Protein AF-A0A2G9S768-F1 (afdb_monomer_lite)

Structure (mmCIF, N/CA/C/O backbone):
data_AF-A0A2G9S768-F1
#
_entry.id   AF-A0A2G9S768-F1
#
loop_
_atom_site.group_PDB
_atom_site.id
_atom_site.type_symbol
_atom_site.label_atom_id
_atom_site.label_alt_id
_atom_site.label_comp_id
_atom_site.label_asym_id
_atom_site.label_entity_id
_atom_site.label_seq_id
_atom_site.pdbx_PDB_ins_code
_atom_site.Cartn_x
_atom_site.Cartn_y
_atom_site.Cartn_z
_atom_site.occupancy
_atom_site.B_iso_or_equiv
_atom_site.auth_seq_id
_atom_site.auth_comp_id
_atom_site.auth_asym_id
_atom_site.auth_atom_id
_atom_site.pdbx_PDB_model_num
ATOM 1 N N . MET A 1 1 ? 2.425 -22.178 -24.530 1.00 36.56 1 MET A N 1
ATOM 2 C CA . MET A 1 1 ? 3.143 -20.965 -24.085 1.00 36.56 1 MET A CA 1
ATOM 3 C C . MET A 1 1 ? 2.609 -19.803 -24.895 1.00 36.56 1 MET A C 1
ATOM 5 O O . MET A 1 1 ? 2.822 -19.789 -26.099 1.00 36.56 1 MET A O 1
ATOM 9 N N . ALA A 1 2 ? 1.846 -18.905 -24.274 1.00 30.28 2 ALA A N 1
ATOM 10 C CA . ALA A 1 2 ? 1.431 -17.668 -24.926 1.00 30.28 2 ALA A CA 1
ATOM 11 C C . ALA A 1 2 ? 2.594 -16.669 -24.840 1.00 30.28 2 ALA A C 1
ATOM 13 O O . ALA A 1 2 ? 3.162 -16.478 -23.763 1.00 30.28 2 ALA A O 1
ATOM 14 N N . ALA A 1 3 ? 2.984 -16.096 -25.978 1.00 30.73 3 ALA A N 1
ATOM 15 C CA . ALA A 1 3 ? 3.862 -14.933 -26.012 1.00 30.73 3 ALA A CA 1
ATOM 16 C C . ALA A 1 3 ? 3.184 -13.769 -25.273 1.00 30.73 3 ALA A C 1
ATOM 18 O O . ALA A 1 3 ? 1.958 -13.735 -25.173 1.00 30.73 3 ALA A O 1
ATOM 19 N N . ILE A 1 4 ? 3.974 -12.836 -24.738 1.00 43.12 4 ILE A N 1
ATOM 20 C CA . ILE A 1 4 ? 3.465 -11.607 -24.121 1.00 43.12 4 ILE A CA 1
ATOM 21 C C . ILE A 1 4 ? 2.675 -10.819 -25.165 1.00 43.12 4 ILE A C 1
ATOM 23 O O . ILE A 1 4 ? 3.231 -10.046 -25.935 1.00 43.12 4 ILE A O 1
ATOM 27 N N . SER A 1 5 ? 1.371 -11.014 -25.180 1.00 31.17 5 SER A N 1
ATOM 28 C CA . SER A 1 5 ? 0.405 -10.029 -25.628 1.00 31.17 5 SER A CA 1
ATOM 29 C C . SER A 1 5 ? -0.903 -10.410 -24.958 1.00 31.17 5 SER A C 1
ATOM 31 O O . SER A 1 5 ? -1.520 -11.419 -25.292 1.00 31.17 5 SER A O 1
ATOM 33 N N . ASP A 1 6 ? -1.247 -9.609 -23.961 1.00 36.84 6 ASP A N 1
ATOM 34 C CA . ASP A 1 6 ? -2.570 -9.534 -23.365 1.00 36.84 6 ASP A CA 1
ATOM 35 C C . ASP A 1 6 ? -2.950 -10.649 -22.387 1.00 36.84 6 ASP A C 1
ATOM 37 O O . ASP A 1 6 ? -3.870 -11.439 -22.590 1.00 36.84 6 ASP A O 1
ATOM 41 N N . PHE A 1 7 ? -2.312 -10.627 -21.214 1.00 40.75 7 PHE A N 1
ATOM 42 C CA . PHE A 1 7 ? -3.039 -11.051 -20.022 1.00 40.75 7 PHE A CA 1
ATOM 43 C C . PHE A 1 7 ? -4.064 -9.959 -19.684 1.00 40.75 7 PHE A C 1
ATOM 45 O O . PHE A 1 7 ? -3.788 -9.062 -18.887 1.00 40.75 7 PHE A O 1
ATOM 52 N N . TYR A 1 8 ? -5.224 -10.010 -20.345 1.00 40.41 8 TYR A N 1
ATOM 53 C CA . TYR A 1 8 ? -6.417 -9.294 -19.910 1.00 40.41 8 TYR A CA 1
ATOM 54 C C . TYR A 1 8 ? -6.855 -9.921 -18.593 1.00 40.41 8 TYR A C 1
ATOM 56 O O . TYR A 1 8 ? -7.405 -11.022 -18.556 1.00 40.41 8 TYR A O 1
ATOM 64 N N . GLN A 1 9 ? -6.575 -9.240 -17.488 1.00 43.81 9 GLN A N 1
ATOM 65 C CA . GLN A 1 9 ? -7.255 -9.544 -16.244 1.00 43.81 9 GLN A CA 1
ATOM 66 C C . GLN A 1 9 ? -8.655 -8.934 -16.354 1.00 43.81 9 GLN A C 1
ATOM 68 O O . GLN A 1 9 ? -8.904 -7.822 -15.893 1.00 43.81 9 GLN A O 1
ATOM 73 N N . ASP A 1 10 ? -9.552 -9.644 -17.043 1.00 32.50 10 ASP A N 1
ATOM 74 C CA . ASP A 1 10 ? -10.978 -9.335 -17.039 1.00 32.50 10 ASP A CA 1
ATOM 75 C C . ASP A 1 10 ? -11.514 -9.721 -15.663 1.00 32.50 10 ASP A C 1
ATOM 77 O O . ASP A 1 10 ? -11.916 -10.853 -15.394 1.00 32.50 10 ASP A O 1
ATOM 81 N N . PHE A 1 11 ? -11.432 -8.776 -14.734 1.00 40.12 11 PHE A N 1
ATOM 82 C CA . PHE A 1 11 ? -12.107 -8.913 -13.463 1.00 40.12 11 PHE A CA 1
ATOM 83 C C . PHE A 1 11 ? -13.557 -8.475 -13.645 1.00 40.12 11 PHE A C 1
ATOM 85 O O . PHE A 1 11 ? -13.846 -7.283 -13.784 1.00 40.12 11 PHE A O 1
ATOM 92 N N . ASP A 1 12 ? -14.477 -9.434 -13.600 1.00 32.06 12 ASP A N 1
ATOM 93 C CA . ASP A 1 12 ? -15.885 -9.139 -13.361 1.00 32.06 12 ASP A CA 1
ATOM 94 C C . ASP A 1 12 ? -16.046 -8.742 -11.894 1.00 32.06 12 ASP A C 1
ATOM 96 O O . ASP A 1 12 ? -16.163 -9.580 -10.998 1.00 32.06 12 ASP A O 1
ATOM 100 N N . ILE A 1 13 ? -16.001 -7.436 -11.627 1.00 41.84 13 ILE A N 1
ATOM 101 C CA . ILE A 1 13 ? -16.203 -6.907 -10.280 1.00 41.84 13 ILE A CA 1
ATOM 102 C C . ILE A 1 13 ? -17.596 -6.298 -10.211 1.00 41.84 13 ILE A C 1
ATOM 104 O O . ILE A 1 13 ? -17.895 -5.216 -10.723 1.00 41.84 13 ILE A O 1
ATOM 108 N N . VAL A 1 14 ? -18.468 -7.043 -9.541 1.00 38.03 14 VAL A N 1
ATOM 109 C CA . VAL A 1 14 ? -19.847 -6.669 -9.249 1.00 38.03 14 VAL A CA 1
ATOM 110 C C . VAL A 1 14 ? -19.845 -5.413 -8.382 1.00 38.03 14 VAL A C 1
ATOM 112 O O . VAL A 1 14 ? -19.440 -5.473 -7.222 1.00 38.03 14 VAL A O 1
ATOM 115 N N . THR A 1 15 ? -20.296 -4.263 -8.888 1.00 37.66 15 THR A N 1
ATOM 116 C CA . THR A 1 15 ? -20.299 -2.998 -8.129 1.00 37.66 15 THR A CA 1
ATOM 117 C C . THR A 1 15 ? -21.639 -2.270 -8.224 1.00 37.66 15 THR A C 1
ATOM 119 O O . THR A 1 15 ? -21.849 -1.442 -9.100 1.00 37.66 15 THR A O 1
ATOM 122 N N . SER A 1 16 ? -22.531 -2.508 -7.257 1.00 35.22 16 SER A N 1
ATOM 123 C CA . SER A 1 16 ? -23.126 -1.447 -6.416 1.00 35.22 16 SER A CA 1
ATOM 124 C C . SER A 1 16 ? -24.190 -1.999 -5.459 1.00 35.22 16 SER A C 1
ATOM 126 O O . SER A 1 16 ? -24.853 -2.995 -5.735 1.00 35.22 16 SER A O 1
ATOM 128 N N . LYS A 1 17 ? -24.388 -1.288 -4.341 1.00 34.56 17 LYS A N 1
ATOM 129 C CA . LYS A 1 17 ? -25.653 -1.252 -3.599 1.00 34.56 17 LYS A CA 1
ATOM 130 C C . LYS A 1 17 ? -26.230 0.155 -3.752 1.00 34.56 17 LYS A C 1
ATOM 132 O O . LYS A 1 17 ? -26.115 0.985 -2.860 1.00 34.56 17 LYS A O 1
ATOM 137 N N . SER A 1 18 ? -26.791 0.437 -4.920 1.00 34.66 18 SER A N 1
ATOM 138 C CA . SER A 1 18 ? -27.706 1.562 -5.117 1.00 34.66 18 SER A CA 1
ATOM 139 C C . SER A 1 18 ? -28.833 1.060 -6.014 1.00 34.66 18 SER A C 1
ATOM 141 O O . SER A 1 18 ? -28.595 0.785 -7.187 1.00 34.66 18 SER A O 1
ATOM 143 N N . ASP A 1 19 ? -30.009 0.878 -5.415 1.00 35.91 19 ASP A N 1
ATOM 144 C CA . ASP A 1 19 ? -31.249 0.385 -6.021 1.00 35.91 19 ASP A CA 1
ATOM 145 C C . ASP A 1 19 ? -31.193 -0.999 -6.670 1.00 35.91 19 ASP A C 1
ATOM 147 O O . ASP A 1 19 ? -31.007 -1.124 -7.870 1.00 35.91 19 ASP A O 1
ATOM 151 N N . THR A 1 20 ? -31.464 -2.037 -5.865 1.00 36.38 20 THR A N 1
ATOM 152 C CA . THR A 1 20 ? -32.028 -3.360 -6.243 1.00 36.38 20 THR A CA 1
ATOM 153 C C . THR A 1 20 ? -31.435 -4.137 -7.438 1.00 36.38 20 THR A C 1
ATOM 155 O O . THR A 1 20 ? -31.932 -5.217 -7.752 1.00 36.38 20 THR A O 1
ATOM 158 N N . LYS A 1 21 ? -30.357 -3.671 -8.077 1.00 40.34 21 LYS A N 1
ATOM 159 C CA . LYS A 1 21 ? -29.679 -4.318 -9.203 1.00 40.34 21 LYS A CA 1
ATOM 160 C C . LYS A 1 21 ? -28.174 -4.110 -9.102 1.00 40.34 21 LYS A C 1
ATOM 162 O O . LYS A 1 21 ? -27.670 -3.008 -9.307 1.00 40.34 21 LYS A O 1
ATOM 167 N N . GLU A 1 22 ? -27.464 -5.195 -8.825 1.00 51.69 22 GLU A N 1
ATOM 168 C CA . GLU A 1 22 ? -26.021 -5.268 -9.013 1.00 51.69 22 GLU A CA 1
ATOM 169 C C . GLU A 1 22 ? -25.696 -5.002 -10.491 1.00 51.69 22 GLU A C 1
ATOM 171 O O . GLU A 1 22 ? -26.236 -5.659 -11.383 1.00 51.69 22 GLU A O 1
ATOM 176 N N . ARG A 1 23 ? -24.855 -3.999 -10.770 1.00 53.59 23 ARG A N 1
ATOM 177 C CA . ARG A 1 23 ? -24.310 -3.783 -12.115 1.00 53.59 23 ARG A CA 1
ATOM 178 C C . ARG A 1 23 ? -22.909 -4.374 -12.180 1.00 53.59 23 ARG A C 1
ATOM 180 O O . ARG A 1 23 ? -22.037 -4.020 -11.383 1.00 53.59 23 ARG A O 1
ATOM 187 N N . ASN A 1 24 ? -22.710 -5.264 -13.143 1.00 58.28 24 ASN A N 1
ATOM 188 C CA . ASN A 1 24 ? -21.404 -5.823 -13.452 1.00 58.28 24 ASN A CA 1
ATOM 189 C C . ASN A 1 24 ? -20.673 -4.832 -14.350 1.00 58.28 24 ASN A C 1
ATOM 191 O O . ASN A 1 24 ? -21.189 -4.442 -15.398 1.00 58.28 24 ASN A O 1
ATOM 195 N N . TYR A 1 25 ? -19.495 -4.404 -13.912 1.00 60.88 25 TYR A N 1
ATOM 196 C CA . TYR A 1 25 ? -18.580 -3.638 -14.740 1.00 60.88 25 TYR A CA 1
ATOM 197 C C . TYR A 1 25 ? -17.326 -4.475 -14.928 1.00 60.88 25 TYR A C 1
ATOM 199 O O . TYR A 1 25 ? -16.664 -4.832 -13.954 1.00 60.88 25 TYR A O 1
ATOM 207 N N . THR A 1 26 ? -17.006 -4.763 -16.181 1.00 68.25 26 THR A N 1
ATOM 208 C CA . THR A 1 26 ? -15.744 -5.389 -16.562 1.00 68.25 26 THR A CA 1
ATOM 209 C C . THR A 1 26 ? -14.768 -4.273 -16.914 1.00 68.25 26 THR A C 1
ATOM 211 O O . THR A 1 26 ? -15.079 -3.389 -17.720 1.00 68.25 26 THR A O 1
ATOM 214 N N . MET A 1 27 ? -13.598 -4.274 -16.280 1.00 72.19 27 MET A N 1
ATOM 215 C CA . MET A 1 27 ? -12.530 -3.319 -16.561 1.00 72.19 27 MET A CA 1
ATOM 216 C C . MET A 1 27 ? -11.305 -4.077 -17.041 1.00 72.19 27 MET A C 1
ATOM 218 O O . MET A 1 27 ? -10.786 -4.925 -16.321 1.00 72.19 27 MET A O 1
ATOM 222 N N . GLN A 1 28 ? -10.814 -3.721 -18.227 1.00 76.75 28 GLN A N 1
ATOM 223 C CA . GLN A 1 28 ? -9.556 -4.261 -18.718 1.00 76.75 28 GLN A CA 1
ATOM 224 C C . GLN A 1 28 ? -8.401 -3.673 -17.919 1.00 76.75 28 GLN A C 1
ATOM 226 O O . GLN A 1 28 ? -8.243 -2.448 -17.826 1.00 76.75 28 GLN A O 1
ATOM 231 N N . MET A 1 29 ? -7.596 -4.566 -17.359 1.00 81.69 29 MET A N 1
ATOM 232 C CA . MET A 1 29 ? -6.420 -4.223 -16.586 1.00 81.69 29 MET A CA 1
ATOM 233 C C . MET A 1 29 ? -5.252 -5.133 -16.954 1.00 81.69 29 MET A C 1
ATOM 235 O O . MET A 1 29 ? -5.400 -6.352 -17.028 1.00 81.69 29 MET A O 1
ATOM 239 N N . THR A 1 30 ? -4.082 -4.518 -17.111 1.00 83.81 30 THR A N 1
ATOM 240 C CA . THR A 1 30 ? -2.811 -5.213 -17.322 1.00 83.81 30 THR A CA 1
ATOM 241 C C . THR A 1 30 ? -1.819 -4.765 -16.261 1.00 83.81 30 THR A C 1
ATOM 243 O O . THR A 1 30 ? -1.689 -3.567 -15.991 1.00 83.81 30 THR A O 1
ATOM 246 N N . GLN A 1 31 ? -1.109 -5.721 -15.664 1.00 88.94 31 GLN A N 1
ATOM 247 C CA . GLN A 1 31 ? -0.017 -5.452 -14.734 1.00 88.94 31 GLN A CA 1
ATOM 248 C C . GLN A 1 31 ? 1.285 -6.052 -15.237 1.00 88.94 31 GLN A C 1
ATOM 250 O O . GLN A 1 31 ? 1.334 -7.218 -15.626 1.00 88.94 31 GLN A O 1
ATOM 255 N N . GLU A 1 32 ? 2.347 -5.259 -15.185 1.00 89.69 32 GLU A N 1
ATOM 256 C CA . GLU A 1 32 ? 3.679 -5.679 -15.604 1.00 89.69 32 GLU A CA 1
ATOM 257 C C . GLU A 1 32 ? 4.750 -5.099 -14.680 1.00 89.69 32 GLU A C 1
ATOM 259 O O . GLU A 1 32 ? 4.644 -3.965 -14.198 1.00 89.69 32 GLU A O 1
ATOM 264 N N . PHE A 1 33 ? 5.797 -5.884 -14.449 1.00 95.69 33 PHE A N 1
ATOM 265 C CA . PHE A 1 33 ? 6.996 -5.403 -13.780 1.00 95.69 33 PHE A CA 1
ATOM 266 C C . PHE A 1 33 ? 7.929 -4.751 -14.792 1.00 95.69 33 PHE A C 1
ATOM 268 O O . PHE A 1 33 ? 8.185 -5.306 -15.866 1.00 95.69 33 PHE A O 1
ATOM 275 N N . LEU A 1 34 ? 8.469 -3.594 -14.419 1.00 95.25 34 LEU A N 1
ATOM 276 C CA . LEU A 1 34 ? 9.511 -2.917 -15.177 1.00 95.25 34 LEU A CA 1
ATOM 277 C C . LEU A 1 34 ? 10.679 -2.549 -14.265 1.00 95.25 34 LEU A C 1
ATOM 279 O O . LEU A 1 34 ? 10.511 -2.399 -13.056 1.00 95.25 34 LEU A O 1
ATOM 283 N N . GLU A 1 35 ? 11.843 -2.338 -14.860 1.00 96.62 35 GLU A N 1
ATOM 284 C CA . GLU A 1 35 ? 13.035 -1.836 -14.186 1.00 96.62 35 GLU A CA 1
ATOM 285 C C . GLU A 1 35 ? 13.513 -0.538 -14.833 1.00 96.62 35 GLU A C 1
ATOM 287 O O . GLU A 1 35 ? 13.621 -0.435 -16.057 1.00 96.62 35 GLU A O 1
ATOM 292 N N . TYR A 1 36 ? 13.827 0.454 -14.004 1.00 95.50 36 TYR A N 1
ATOM 293 C CA . TYR A 1 36 ? 14.649 1.582 -14.417 1.00 95.50 36 TYR A CA 1
ATOM 294 C C . TYR A 1 36 ? 16.129 1.253 -14.223 1.00 95.50 36 TYR A C 1
ATOM 296 O O . TYR A 1 36 ? 16.520 0.572 -13.269 1.00 95.50 36 TYR A O 1
ATOM 304 N N . HIS A 1 37 ? 16.950 1.787 -15.126 1.00 94.69 37 HIS A N 1
ATOM 305 C CA . HIS A 1 37 ? 18.392 1.860 -14.945 1.00 94.69 37 HIS A CA 1
ATOM 306 C C . HIS A 1 37 ? 18.741 3.222 -14.332 1.00 94.69 37 HIS A C 1
ATOM 308 O O . HIS A 1 37 ? 18.436 4.244 -14.957 1.00 94.69 37 HIS A O 1
ATOM 314 N N . PRO A 1 38 ? 19.347 3.253 -13.136 1.00 92.38 38 PRO A N 1
ATOM 315 C CA . PRO A 1 38 ? 19.702 4.493 -12.462 1.00 92.38 38 PRO A CA 1
ATOM 316 C C . PRO A 1 38 ? 20.838 5.214 -13.192 1.00 92.38 38 PRO A C 1
ATOM 318 O O . PRO A 1 38 ? 21.727 4.574 -13.764 1.00 92.38 38 PRO A O 1
ATOM 321 N N . ASN A 1 39 ? 20.834 6.543 -13.131 1.00 90.31 39 ASN A N 1
ATOM 322 C CA . ASN A 1 39 ? 21.980 7.353 -13.510 1.00 90.31 39 ASN A CA 1
ATOM 323 C C . ASN A 1 39 ? 23.088 7.199 -12.469 1.00 90.31 39 ASN A C 1
ATOM 325 O O . ASN A 1 39 ? 22.864 7.479 -11.294 1.00 90.31 39 ASN A O 1
ATOM 329 N N . GLY A 1 40 ? 24.265 6.765 -12.917 1.00 86.25 40 GLY A N 1
ATOM 330 C CA . GLY A 1 40 ? 25.498 6.702 -12.127 1.00 86.25 40 GLY A CA 1
ATOM 331 C C . GLY A 1 40 ? 26.589 7.648 -12.635 1.00 86.25 40 GLY A C 1
ATOM 332 O O . GLY A 1 40 ? 27.713 7.582 -12.152 1.00 86.25 40 GLY A O 1
ATOM 333 N N . ASP A 1 41 ? 26.282 8.491 -13.624 1.00 85.50 41 ASP A N 1
ATOM 334 C CA . ASP A 1 41 ? 27.211 9.447 -14.221 1.00 85.50 41 ASP A CA 1
ATOM 335 C C . ASP A 1 41 ? 26.894 10.867 -13.731 1.00 85.50 41 ASP A C 1
ATOM 337 O O . ASP A 1 41 ? 25.835 11.429 -14.030 1.00 85.50 41 ASP A O 1
ATOM 341 N N . SER A 1 42 ? 27.832 11.461 -12.990 1.00 84.00 42 SER A N 1
ATOM 342 C CA . SER A 1 42 ? 27.712 12.832 -12.484 1.00 84.00 42 SER A CA 1
ATOM 343 C C . SER A 1 42 ? 27.756 13.883 -13.597 1.00 84.00 42 SER A C 1
ATOM 345 O O . SER A 1 42 ? 27.259 14.993 -13.404 1.00 84.00 42 SER A O 1
ATOM 347 N N . GLY A 1 43 ? 28.304 13.544 -14.771 1.00 86.00 43 GLY A N 1
ATOM 348 C CA . GLY A 1 43 ? 28.288 14.394 -15.959 1.00 86.00 43 GLY A CA 1
ATOM 349 C C . GLY A 1 43 ? 26.914 14.473 -16.633 1.00 86.00 43 GLY A C 1
ATOM 350 O O . GLY A 1 43 ? 26.602 15.486 -17.258 1.00 86.00 43 GLY A O 1
ATOM 351 N N . ALA A 1 44 ? 26.073 13.446 -16.472 1.00 85.88 44 ALA A N 1
ATOM 352 C CA . ALA A 1 44 ? 24.719 13.390 -17.032 1.00 85.88 44 ALA A CA 1
ATOM 353 C C . ALA A 1 44 ? 23.653 14.038 -16.126 1.00 85.88 44 ALA A C 1
ATOM 355 O O . ALA A 1 44 ? 22.525 14.277 -16.562 1.00 85.88 44 ALA A O 1
ATOM 356 N N . GLY A 1 45 ? 23.999 14.338 -14.872 1.00 85.94 45 GLY A N 1
ATOM 357 C CA . GLY A 1 45 ? 23.111 14.941 -13.882 1.00 85.94 45 GLY A CA 1
ATOM 358 C C . GLY A 1 45 ? 23.275 14.315 -12.495 1.00 85.94 45 GLY A C 1
ATOM 359 O O . GLY A 1 45 ? 24.245 13.601 -12.246 1.00 85.94 45 GLY A O 1
ATOM 360 N N . PRO A 1 46 ? 22.332 14.565 -11.569 1.00 87.56 46 PRO A N 1
ATOM 361 C CA . PRO A 1 46 ? 22.375 13.960 -10.243 1.00 87.56 46 PRO A CA 1
ATOM 362 C C . PRO A 1 46 ? 22.296 12.432 -10.328 1.00 87.56 46 PRO A C 1
ATOM 364 O O . PRO A 1 46 ? 21.569 11.879 -11.162 1.00 87.56 46 PRO A O 1
ATOM 367 N N . ILE A 1 47 ? 23.025 11.755 -9.449 1.00 87.69 47 ILE A N 1
ATOM 368 C CA . ILE A 1 47 ? 23.083 10.293 -9.393 1.00 87.69 47 ILE A CA 1
ATOM 369 C C . ILE A 1 47 ? 21.912 9.748 -8.586 1.00 87.69 47 ILE A C 1
ATOM 371 O O . ILE A 1 47 ? 21.445 10.387 -7.644 1.00 87.69 47 ILE A O 1
ATOM 375 N N . SER A 1 48 ? 21.415 8.581 -8.992 1.00 90.44 48 SER A N 1
ATOM 376 C CA . SER A 1 48 ? 20.346 7.905 -8.264 1.00 90.44 48 SER A CA 1
ATOM 377 C C . SER A 1 48 ? 20.939 7.260 -7.016 1.00 90.44 48 SER A C 1
ATOM 379 O O . SER A 1 48 ? 21.884 6.473 -7.100 1.00 90.44 48 SER A O 1
ATOM 381 N N . ASP A 1 49 ? 20.372 7.577 -5.859 1.00 88.75 49 ASP A N 1
ATOM 382 C CA . ASP A 1 49 ? 20.860 7.144 -4.551 1.00 88.75 49 ASP A CA 1
ATOM 383 C C . ASP A 1 49 ? 19.689 6.897 -3.579 1.00 88.75 49 ASP A C 1
ATOM 385 O O . ASP A 1 49 ? 18.527 6.795 -3.983 1.00 88.75 49 ASP A O 1
ATOM 389 N N . ASN A 1 50 ? 19.968 6.792 -2.278 1.00 86.56 50 ASN A N 1
ATOM 390 C CA . ASN A 1 50 ? 18.954 6.589 -1.236 1.00 86.56 50 ASN A CA 1
ATOM 391 C C . ASN A 1 50 ? 17.816 7.633 -1.235 1.00 86.56 50 ASN A C 1
ATOM 393 O O . ASN A 1 50 ? 16.698 7.309 -0.831 1.00 86.56 50 ASN A O 1
ATOM 397 N N . TYR A 1 51 ? 18.073 8.851 -1.705 1.00 86.94 51 TYR A N 1
ATOM 398 C CA . TYR A 1 51 ? 17.160 9.995 -1.690 1.00 86.94 51 TYR A CA 1
ATOM 399 C C . TYR A 1 51 ? 16.693 10.394 -3.091 1.00 86.94 51 TYR A C 1
ATOM 401 O O . TYR A 1 51 ? 15.531 10.755 -3.286 1.00 86.94 51 TYR A O 1
ATOM 409 N N . MET A 1 52 ? 17.595 10.334 -4.064 1.00 89.19 52 MET A N 1
ATOM 410 C CA . MET A 1 52 ? 17.378 10.785 -5.429 1.00 89.19 52 MET A CA 1
ATOM 411 C C . MET A 1 52 ? 16.947 9.624 -6.316 1.00 89.19 52 MET A C 1
ATOM 413 O O . MET A 1 52 ? 17.564 8.562 -6.307 1.00 89.19 52 MET A O 1
ATOM 417 N N . PHE A 1 53 ? 15.900 9.845 -7.112 1.00 91.62 53 PHE A N 1
ATOM 418 C CA . PHE A 1 53 ? 15.485 8.949 -8.190 1.00 91.62 53 PHE A CA 1
ATOM 419 C C . PHE A 1 53 ? 15.746 9.633 -9.532 1.00 91.62 53 PHE A C 1
ATOM 421 O O . PHE A 1 53 ? 14.964 10.479 -9.973 1.00 91.62 53 PHE A O 1
ATOM 428 N N . THR A 1 54 ? 16.862 9.278 -10.165 1.00 91.06 54 THR A N 1
ATOM 429 C CA . THR A 1 54 ? 17.289 9.837 -11.454 1.00 91.06 54 THR A CA 1
ATOM 430 C C . THR A 1 54 ? 17.579 8.708 -12.440 1.00 91.06 54 THR A C 1
ATOM 432 O O . THR A 1 54 ? 18.717 8.279 -12.602 1.00 91.06 54 THR A O 1
ATOM 435 N N . PRO A 1 55 ? 16.550 8.152 -13.095 1.00 91.69 55 PRO A N 1
ATOM 436 C CA . PRO A 1 55 ? 16.761 7.102 -14.079 1.00 91.69 55 PRO A CA 1
ATOM 437 C C . PRO A 1 55 ? 17.364 7.668 -15.372 1.00 91.69 55 PRO A C 1
ATOM 439 O O . PRO A 1 55 ? 17.033 8.778 -15.785 1.00 91.69 55 PRO A O 1
ATOM 442 N N . ASN A 1 56 ? 18.160 6.863 -16.080 1.00 90.88 56 ASN A N 1
ATOM 443 C CA . ASN A 1 56 ? 18.720 7.215 -17.396 1.00 90.88 56 ASN A CA 1
ATOM 444 C C . ASN A 1 56 ? 17.655 7.373 -18.497 1.00 90.88 56 ASN A C 1
ATOM 446 O O . ASN A 1 56 ? 17.945 7.860 -19.586 1.00 90.88 56 ASN A O 1
ATOM 450 N N . GLY A 1 57 ? 16.424 6.916 -18.255 1.00 88.81 57 GLY A N 1
ATOM 451 C CA . GLY A 1 57 ? 15.354 6.948 -19.242 1.00 88.81 57 GLY A CA 1
ATOM 452 C C . GLY A 1 57 ? 14.084 6.250 -18.771 1.00 88.81 57 GLY A C 1
ATOM 453 O O . GLY A 1 57 ? 13.775 6.207 -17.581 1.00 88.81 57 GLY A O 1
ATOM 454 N N . SER A 1 58 ? 13.324 5.715 -19.726 1.00 89.50 58 SER A N 1
ATOM 455 C CA . SER A 1 58 ? 12.115 4.932 -19.446 1.00 89.50 58 SER A CA 1
ATOM 456 C C . SER A 1 58 ? 12.441 3.537 -18.903 1.00 89.50 58 SER A C 1
ATOM 458 O O . SER A 1 58 ? 13.510 2.994 -19.162 1.00 89.50 58 SER A O 1
ATOM 460 N N . ALA A 1 59 ? 11.497 2.952 -18.162 1.00 92.25 59 ALA A N 1
ATOM 461 C CA . ALA A 1 59 ? 11.643 1.608 -17.611 1.00 92.25 59 ALA A CA 1
ATOM 462 C C . ALA A 1 59 ? 11.452 0.517 -18.674 1.00 92.25 59 ALA A C 1
ATOM 464 O O . ALA A 1 59 ? 10.611 0.654 -19.568 1.00 92.25 59 ALA A O 1
ATOM 465 N N . PHE A 1 60 ? 12.172 -0.592 -18.513 1.00 92.50 60 PHE A N 1
ATOM 466 C CA . PHE A 1 60 ? 12.154 -1.751 -19.406 1.00 92.50 60 PHE A CA 1
ATOM 467 C C . PHE A 1 60 ? 11.381 -2.919 -18.782 1.00 92.50 60 PHE A C 1
ATOM 469 O O . PHE A 1 60 ? 11.504 -3.134 -17.577 1.00 92.50 60 PHE A O 1
ATOM 476 N N . PRO A 1 61 ? 10.599 -3.694 -19.556 1.00 93.19 61 PRO A N 1
ATOM 477 C CA . PRO A 1 61 ? 9.954 -4.902 -19.045 1.00 93.19 61 PRO A CA 1
ATOM 478 C C . PRO A 1 61 ? 10.982 -5.919 -18.539 1.00 93.19 61 PRO A C 1
ATOM 480 O O . PRO A 1 61 ? 11.985 -6.170 -19.203 1.00 93.19 61 PRO A O 1
ATOM 483 N N . VAL A 1 62 ? 10.706 -6.548 -17.395 1.00 92.94 62 VAL A N 1
ATOM 484 C CA . VAL A 1 62 ? 11.629 -7.529 -16.779 1.00 92.94 62 VAL A CA 1
ATOM 485 C C . VAL A 1 62 ? 11.458 -8.955 -17.310 1.00 92.94 62 VAL A C 1
ATOM 487 O O . VAL A 1 62 ? 12.228 -9.850 -16.967 1.00 92.94 62 VAL A O 1
ATOM 490 N N . SER A 1 63 ? 10.410 -9.203 -18.097 1.00 90.94 63 SER A N 1
ATOM 491 C CA . SER A 1 63 ? 10.015 -10.547 -18.521 1.00 90.94 63 SER A CA 1
ATOM 492 C C . SER A 1 63 ? 9.657 -10.615 -19.996 1.00 90.94 63 SER A C 1
ATOM 494 O O . SER A 1 63 ? 9.020 -9.697 -20.511 1.00 90.94 63 SER A O 1
ATOM 496 N N . LYS A 1 64 ? 9.978 -11.749 -20.631 1.00 89.88 64 LYS A N 1
ATOM 497 C CA . LYS A 1 64 ? 9.535 -12.127 -21.987 1.00 89.88 64 LYS A CA 1
ATOM 498 C C . LYS A 1 64 ? 8.468 -13.225 -22.002 1.00 89.88 64 LYS A C 1
ATOM 500 O O . LYS A 1 64 ? 7.855 -13.466 -23.039 1.00 89.88 64 LYS A O 1
ATOM 505 N N . SER A 1 65 ? 8.222 -13.873 -20.865 1.00 87.00 65 SER A N 1
ATOM 506 C CA . SER A 1 65 ? 7.135 -14.840 -20.700 1.00 87.00 65 SER A CA 1
ATOM 507 C C . SER A 1 65 ? 6.609 -14.858 -19.270 1.00 87.00 65 SER A C 1
ATOM 509 O O . SER A 1 65 ? 7.367 -14.658 -18.320 1.00 87.00 65 SER A O 1
ATOM 511 N N . VAL A 1 66 ? 5.315 -15.145 -19.118 1.00 89.62 66 VAL A N 1
ATOM 512 C CA . VAL A 1 66 ? 4.649 -15.242 -17.815 1.00 89.62 66 VAL A CA 1
ATOM 513 C C . VAL A 1 66 ? 4.022 -16.627 -17.665 1.00 89.62 66 VAL A C 1
ATOM 515 O O . VAL A 1 66 ? 3.192 -17.032 -18.476 1.00 89.62 66 VAL A O 1
ATOM 518 N N . GLY A 1 67 ? 4.435 -17.363 -16.635 1.00 90.12 67 GLY A N 1
ATOM 519 C CA . GLY A 1 67 ? 3.783 -18.601 -16.215 1.00 90.12 67 GLY A CA 1
ATOM 520 C C . GLY A 1 67 ? 2.549 -18.299 -15.370 1.00 90.12 67 GLY A C 1
ATOM 521 O O . GLY A 1 67 ? 2.569 -17.362 -14.573 1.00 90.12 67 GLY A O 1
ATOM 522 N N . LEU A 1 68 ? 1.492 -19.096 -15.528 1.00 90.12 68 LEU A N 1
ATOM 523 C CA . LEU A 1 68 ? 0.218 -18.922 -14.834 1.00 90.12 68 LEU A CA 1
ATOM 524 C C . LEU A 1 68 ? -0.207 -20.226 -14.158 1.00 90.12 68 LEU A C 1
ATOM 526 O O . LEU A 1 68 ? -0.255 -21.273 -14.798 1.00 90.12 68 LEU A O 1
ATOM 530 N N . GLU A 1 69 ? -0.575 -20.132 -12.888 1.00 93.06 69 GLU A N 1
ATOM 531 C CA . GLU A 1 69 ? -1.208 -21.204 -12.123 1.00 93.06 69 GLU A CA 1
ATOM 532 C C . GLU A 1 69 ? -2.464 -20.642 -11.440 1.00 93.06 69 GLU A C 1
ATOM 534 O O . GLU A 1 69 ? -2.400 -19.606 -10.776 1.00 93.06 69 GLU A O 1
ATOM 539 N N . ILE A 1 70 ? -3.609 -21.309 -11.609 1.00 91.25 70 ILE A N 1
ATOM 540 C CA . ILE A 1 70 ? -4.874 -20.946 -10.956 1.00 91.25 70 ILE A CA 1
ATOM 541 C C . ILE A 1 70 ? -5.270 -22.087 -10.025 1.00 91.25 70 ILE A C 1
ATOM 543 O O . ILE A 1 70 ? -5.424 -23.226 -10.462 1.00 91.25 70 ILE A O 1
ATOM 547 N N . ILE A 1 71 ? -5.451 -21.772 -8.745 1.00 95.50 71 ILE A N 1
ATOM 548 C CA . ILE A 1 71 ? -5.850 -22.722 -7.709 1.00 95.50 71 ILE A CA 1
ATOM 549 C C . ILE A 1 71 ? -7.187 -22.270 -7.148 1.00 95.50 71 ILE A C 1
ATOM 551 O O . ILE A 1 71 ? -7.269 -21.289 -6.408 1.00 95.50 71 ILE A O 1
ATOM 555 N N . THR A 1 72 ? -8.241 -22.999 -7.489 1.00 94.62 72 THR A N 1
ATOM 556 C CA . THR A 1 72 ? -9.595 -22.716 -7.014 1.00 94.62 72 THR A CA 1
ATOM 557 C C . THR A 1 72 ? -9.872 -23.475 -5.723 1.00 94.62 72 THR A C 1
ATOM 559 O O . THR A 1 72 ? -9.862 -24.704 -5.690 1.00 94.62 72 THR A O 1
ATOM 562 N N . GLY A 1 73 ? -10.150 -22.738 -4.651 1.00 93.19 73 GLY A N 1
ATOM 563 C CA . GLY A 1 73 ? -10.608 -23.269 -3.372 1.00 93.19 73 GLY A CA 1
ATOM 564 C C . GLY A 1 73 ? -11.996 -22.749 -3.003 1.00 93.19 73 GLY A C 1
ATOM 565 O O . GLY A 1 73 ? -12.510 -21.801 -3.592 1.00 93.19 73 GLY A O 1
ATOM 566 N N . LYS A 1 74 ? -12.612 -23.354 -1.979 1.00 92.44 74 LYS A N 1
ATOM 567 C CA . LYS A 1 74 ? -13.954 -22.952 -1.511 1.00 92.44 74 LYS A CA 1
ATOM 568 C C . LYS A 1 74 ? -13.990 -21.526 -0.941 1.00 92.44 74 LYS A C 1
ATOM 570 O O . LYS A 1 74 ? -14.978 -20.824 -1.134 1.00 92.44 74 LYS A O 1
ATOM 575 N N . LEU A 1 75 ? -12.927 -21.126 -0.235 1.00 92.06 75 LEU A N 1
ATOM 576 C CA . LEU A 1 75 ? -12.813 -19.829 0.452 1.00 92.06 75 LEU A CA 1
ATOM 577 C C . LEU A 1 75 ? -11.892 -18.836 -0.261 1.00 92.06 75 LEU A C 1
ATOM 579 O O . LEU A 1 75 ? -11.965 -17.637 -0.018 1.00 92.06 75 LEU A O 1
ATOM 583 N N . VAL A 1 76 ? -10.992 -19.319 -1.111 1.00 94.12 76 VAL A N 1
ATOM 584 C CA . VAL A 1 76 ? -10.031 -18.475 -1.818 1.00 94.12 76 VAL A CA 1
ATOM 585 C C . VAL A 1 76 ? -9.700 -19.102 -3.159 1.00 94.12 76 VAL A C 1
ATOM 587 O O . VAL A 1 76 ? -9.504 -20.313 -3.249 1.00 94.12 76 VAL A O 1
ATOM 590 N N . THR A 1 77 ? -9.635 -18.271 -4.191 1.00 92.69 77 THR A N 1
ATOM 591 C CA . THR A 1 77 ? -8.983 -18.606 -5.455 1.00 92.69 77 THR A CA 1
ATOM 592 C C . THR A 1 77 ? -7.661 -17.858 -5.517 1.00 92.69 77 THR A C 1
ATOM 594 O O . THR A 1 77 ? -7.638 -16.634 -5.378 1.00 92.69 77 THR A O 1
ATOM 597 N N . GLU A 1 78 ? -6.561 -18.584 -5.700 1.00 95.94 78 GLU A N 1
ATOM 598 C CA . GLU A 1 78 ? -5.241 -17.994 -5.917 1.00 95.94 78 GLU A CA 1
ATOM 599 C C . GLU A 1 78 ? -4.894 -18.016 -7.407 1.00 95.94 78 GLU A C 1
ATOM 601 O O . GLU A 1 78 ? -4.977 -19.055 -8.058 1.00 95.94 78 GLU A O 1
ATOM 606 N N . ILE A 1 79 ? -4.457 -16.875 -7.931 1.00 93.19 79 ILE A N 1
ATOM 607 C CA . ILE A 1 79 ? -3.890 -16.732 -9.270 1.00 93.19 79 ILE A CA 1
ATOM 608 C C . ILE A 1 79 ? -2.420 -16.374 -9.092 1.00 93.19 79 ILE A C 1
ATOM 610 O O . ILE A 1 79 ? -2.086 -15.329 -8.530 1.00 93.19 79 ILE A O 1
ATOM 614 N N . ARG A 1 80 ? -1.531 -17.248 -9.548 1.00 95.94 80 ARG A N 1
ATOM 615 C CA . ARG A 1 80 ? -0.086 -17.112 -9.384 1.00 95.94 80 ARG A CA 1
ATOM 616 C C . ARG A 1 80 ? 0.543 -16.858 -10.741 1.00 95.94 80 ARG A C 1
ATOM 618 O O . ARG A 1 80 ? 0.402 -17.660 -11.660 1.00 95.94 80 ARG A O 1
ATOM 625 N N . GLN A 1 81 ? 1.230 -15.731 -10.848 1.00 94.19 81 GLN A N 1
ATOM 626 C CA . GLN A 1 81 ? 1.910 -15.286 -12.055 1.00 94.19 81 GLN A CA 1
ATOM 627 C C . GLN A 1 81 ? 3.412 -15.243 -11.802 1.00 94.19 81 GLN A C 1
ATOM 629 O O . GLN A 1 81 ? 3.873 -14.568 -10.876 1.00 94.19 81 GLN A O 1
ATOM 634 N N . PHE A 1 82 ? 4.168 -15.958 -12.626 1.00 95.06 82 PHE A N 1
ATOM 635 C CA . PHE A 1 82 ? 5.617 -16.100 -12.533 1.00 95.06 82 PHE A CA 1
ATOM 636 C C . PHE A 1 82 ? 6.256 -15.421 -13.739 1.00 95.06 82 PHE A C 1
ATOM 638 O O . PHE A 1 82 ? 5.966 -15.790 -14.873 1.00 95.06 82 PHE A O 1
ATOM 645 N N . PHE A 1 83 ? 7.094 -14.417 -13.511 1.00 94.12 83 PHE A N 1
ATOM 646 C CA . PHE A 1 83 ? 7.619 -13.563 -14.575 1.00 94.12 83 PHE A CA 1
ATOM 647 C C . PHE A 1 83 ? 9.054 -13.978 -14.903 1.00 94.12 83 PHE A C 1
ATOM 649 O O . PHE A 1 83 ? 9.966 -13.791 -14.096 1.00 94.12 83 PHE A O 1
ATOM 656 N N . TYR A 1 84 ? 9.236 -14.554 -16.089 1.00 93.75 84 TYR A N 1
ATOM 657 C CA . TYR A 1 84 ? 10.499 -15.118 -16.556 1.00 93.75 84 TYR A CA 1
ATOM 658 C C . TYR A 1 84 ? 11.180 -14.171 -17.545 1.00 93.75 84 TYR A C 1
ATOM 660 O O . TYR A 1 84 ? 10.538 -13.652 -18.466 1.00 93.75 84 TYR A O 1
ATOM 668 N N . SER A 1 85 ? 12.488 -13.965 -17.375 1.00 91.88 85 SER A N 1
ATOM 669 C CA . SER A 1 85 ? 13.297 -13.084 -18.230 1.00 91.88 85 SER A CA 1
ATOM 670 C C . SER A 1 85 ? 13.353 -13.556 -19.687 1.00 91.88 85 SER A C 1
ATOM 672 O O . SER A 1 85 ? 13.416 -12.736 -20.601 1.00 91.88 85 SER A O 1
ATOM 674 N N . ASP A 1 86 ? 13.268 -14.868 -19.913 1.00 89.56 86 ASP A N 1
ATOM 675 C CA . ASP A 1 86 ? 13.207 -15.492 -21.233 1.00 89.56 86 ASP A CA 1
ATOM 676 C C . ASP A 1 86 ? 12.318 -16.749 -21.212 1.00 89.56 86 ASP A C 1
ATOM 678 O O . ASP A 1 86 ? 12.036 -17.305 -20.152 1.00 89.56 86 ASP A O 1
ATOM 682 N N . VAL A 1 87 ? 11.909 -17.229 -22.387 1.00 85.69 87 VAL A N 1
ATOM 683 C CA . VAL A 1 87 ? 11.027 -18.396 -22.569 1.00 85.69 87 VAL A CA 1
ATOM 684 C C . VAL A 1 87 ? 11.675 -19.687 -22.059 1.00 85.69 87 VAL A C 1
ATOM 686 O O . VAL A 1 87 ? 10.984 -20.624 -21.667 1.00 85.69 87 VAL A O 1
ATOM 689 N N . ARG A 1 88 ? 13.012 -19.740 -22.065 1.00 90.06 88 ARG A N 1
ATOM 690 C CA . ARG A 1 88 ? 13.807 -20.877 -21.571 1.00 90.06 88 ARG A CA 1
ATOM 691 C C . ARG A 1 88 ? 14.294 -20.702 -20.132 1.00 90.06 88 ARG A C 1
ATOM 693 O O . ARG A 1 88 ? 15.031 -21.555 -19.651 1.00 90.06 88 ARG A O 1
ATOM 700 N N . ALA A 1 89 ? 13.960 -19.595 -19.469 1.00 90.69 89 ALA A N 1
ATOM 701 C CA . ALA A 1 89 ? 14.442 -19.355 -18.117 1.00 90.69 89 ALA A CA 1
ATOM 702 C C . ALA A 1 89 ? 13.802 -20.348 -17.133 1.00 90.69 89 ALA A C 1
ATOM 704 O O . ALA A 1 89 ? 12.585 -20.513 -17.096 1.00 90.69 89 ALA A O 1
ATOM 705 N N . GLU A 1 90 ? 14.631 -20.986 -16.309 1.00 91.62 90 GLU A N 1
ATOM 706 C CA . GLU A 1 90 ? 14.184 -21.962 -15.304 1.00 91.62 90 GLU A CA 1
ATOM 707 C C . GLU A 1 90 ? 13.780 -21.298 -13.977 1.00 91.62 90 GLU A C 1
ATOM 709 O O . GLU A 1 90 ? 13.123 -21.909 -13.134 1.00 91.62 90 GLU A O 1
ATOM 714 N N . SER A 1 91 ? 14.151 -20.030 -13.780 1.00 94.44 91 SER A N 1
ATOM 715 C CA . SER A 1 91 ? 13.903 -19.273 -12.555 1.00 94.44 91 SER A CA 1
ATOM 716 C C . SER A 1 91 ? 13.299 -17.896 -12.838 1.00 94.44 91 SER A C 1
ATOM 718 O O . SER A 1 91 ? 13.377 -17.367 -13.947 1.00 94.44 91 SER A O 1
ATOM 720 N N . TYR A 1 92 ? 12.664 -17.323 -11.814 1.00 95.00 92 TYR A N 1
ATOM 721 C CA . TYR A 1 92 ? 12.026 -16.010 -11.859 1.00 95.00 92 TYR A CA 1
ATOM 722 C C . TYR A 1 92 ? 12.463 -15.162 -10.659 1.00 95.00 92 TYR A C 1
ATOM 724 O O . TYR A 1 92 ? 12.517 -15.638 -9.521 1.00 95.00 92 TYR A O 1
ATOM 732 N N . SER A 1 93 ? 12.707 -13.874 -10.896 1.00 96.38 93 SER A N 1
ATOM 733 C CA . SER A 1 93 ? 12.935 -12.887 -9.827 1.00 96.38 93 SER A 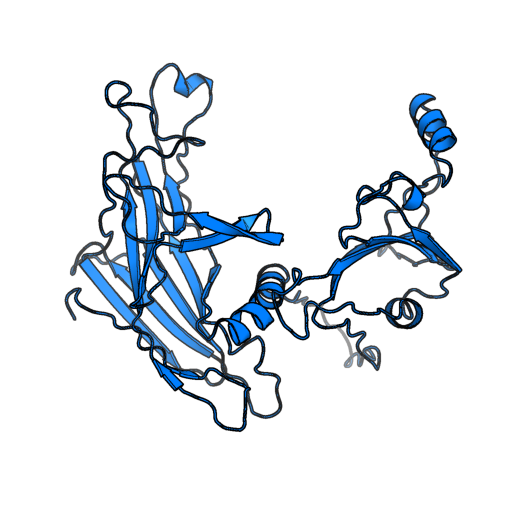CA 1
ATOM 734 C C . SER A 1 93 ? 11.632 -12.231 -9.365 1.00 96.38 93 SER A C 1
ATOM 736 O O . SER A 1 93 ? 11.537 -11.744 -8.238 1.00 96.38 93 SER A O 1
ATOM 738 N N . TYR A 1 94 ? 10.598 -12.292 -10.203 1.00 97.75 94 TYR A N 1
ATOM 739 C CA . TYR A 1 94 ? 9.347 -11.571 -10.024 1.00 97.75 94 TYR A CA 1
ATOM 740 C C . TYR A 1 94 ? 8.150 -12.519 -9.995 1.00 97.75 94 TYR A C 1
ATOM 742 O O . TYR A 1 94 ? 8.038 -13.436 -10.811 1.00 97.75 94 TYR A O 1
ATOM 750 N N . ARG A 1 95 ? 7.241 -12.306 -9.040 1.00 96.94 95 ARG A N 1
ATOM 751 C CA . ARG A 1 95 ? 6.003 -13.089 -8.915 1.00 96.94 95 ARG A CA 1
ATOM 752 C C . ARG A 1 95 ? 4.877 -12.237 -8.349 1.00 96.94 95 ARG A C 1
ATOM 754 O O . ARG A 1 95 ? 5.118 -11.450 -7.436 1.00 96.94 95 ARG A O 1
ATOM 761 N N . ILE A 1 96 ? 3.657 -12.472 -8.819 1.00 96.12 96 ILE A N 1
ATOM 762 C CA . ILE A 1 96 ? 2.426 -11.958 -8.207 1.00 96.12 96 ILE A CA 1
ATOM 763 C C . ILE A 1 96 ? 1.580 -13.153 -7.775 1.00 96.12 96 ILE A C 1
ATOM 765 O O . ILE A 1 96 ? 1.342 -14.065 -8.563 1.00 96.12 96 ILE A O 1
ATOM 769 N N . ILE A 1 97 ? 1.136 -13.161 -6.521 1.00 97.25 97 ILE A N 1
ATOM 770 C CA . ILE A 1 97 ? 0.057 -14.034 -6.053 1.00 97.25 97 ILE A CA 1
ATOM 771 C C . ILE A 1 97 ? -1.148 -13.143 -5.788 1.00 97.25 97 ILE A C 1
ATOM 773 O O . ILE A 1 97 ? -1.122 -12.359 -4.843 1.00 97.25 97 ILE A O 1
ATOM 777 N N . SER A 1 98 ? -2.181 -13.269 -6.616 1.00 95.50 98 SER A N 1
ATOM 778 C CA . SER A 1 98 ? -3.465 -12.595 -6.433 1.00 95.50 98 SER A CA 1
ATOM 779 C C . SER A 1 98 ? -4.445 -13.540 -5.743 1.00 95.50 98 SER A C 1
ATOM 781 O O . SER A 1 98 ? -4.615 -14.675 -6.185 1.00 95.50 98 SER A O 1
ATOM 783 N N . ARG A 1 99 ? -5.097 -13.089 -4.672 1.00 94.69 99 ARG A N 1
ATOM 784 C CA . ARG A 1 99 ? -6.108 -13.845 -3.931 1.00 94.69 99 ARG A CA 1
ATOM 785 C C . ARG A 1 99 ? -7.462 -13.181 -4.083 1.00 94.69 99 ARG A C 1
ATOM 787 O O . ARG A 1 99 ? -7.622 -12.002 -3.770 1.00 94.69 99 ARG A O 1
ATOM 794 N N . LEU A 1 100 ? -8.428 -13.969 -4.537 1.00 90.69 100 LEU A N 1
ATOM 795 C CA . LEU A 1 100 ? -9.836 -13.611 -4.551 1.00 90.69 100 LEU A CA 1
ATOM 796 C C . LEU A 1 100 ? -10.528 -14.416 -3.465 1.00 90.69 100 LEU A C 1
ATOM 798 O O . LEU A 1 100 ? -10.579 -15.647 -3.530 1.00 90.69 100 LEU A O 1
ATOM 802 N N . TYR A 1 101 ? -11.035 -13.724 -2.455 1.00 90.88 101 TYR A N 1
ATOM 803 C CA . TYR A 1 101 ? -11.712 -14.367 -1.343 1.00 90.88 101 TYR A CA 1
ATOM 804 C C . TYR A 1 101 ? -13.183 -14.601 -1.655 1.00 90.88 101 TYR A C 1
ATOM 806 O O . TYR A 1 101 ? -13.873 -13.743 -2.205 1.00 90.88 101 TYR A O 1
ATOM 814 N N . ASN A 1 102 ? -13.666 -15.758 -1.227 1.00 86.50 102 ASN A N 1
ATOM 815 C CA . ASN A 1 102 ? -15.063 -16.131 -1.262 1.00 86.50 102 ASN A CA 1
ATOM 816 C C . ASN A 1 102 ? -15.544 -16.425 0.158 1.00 86.50 102 ASN A C 1
ATOM 818 O O . ASN A 1 102 ? -14.846 -17.043 0.963 1.00 86.50 102 ASN A O 1
ATOM 822 N N . THR A 1 103 ? -16.760 -15.990 0.457 1.00 84.12 103 THR A N 1
ATOM 823 C CA . THR A 1 103 ? -17.388 -16.167 1.766 1.00 84.12 103 THR A CA 1
ATOM 824 C C . THR A 1 103 ? -18.713 -16.906 1.600 1.00 84.12 103 THR A C 1
ATOM 826 O O . THR A 1 103 ? -19.492 -16.556 0.702 1.00 84.12 103 THR A O 1
ATOM 829 N N . PRO A 1 104 ? -18.992 -17.924 2.442 1.00 86.38 104 PRO A N 1
ATOM 830 C CA . PRO A 1 104 ? -20.288 -18.590 2.449 1.00 86.38 104 PRO A CA 1
ATOM 831 C C . PRO A 1 104 ? -21.426 -17.601 2.709 1.00 86.38 104 PRO A C 1
ATOM 833 O O . PRO A 1 104 ? -21.230 -16.533 3.297 1.00 86.38 104 PRO A O 1
ATOM 836 N N . ASP A 1 105 ? -22.633 -17.969 2.296 1.00 84.50 105 ASP A N 1
ATOM 837 C CA . ASP A 1 105 ? -23.810 -17.153 2.571 1.00 84.50 105 ASP A CA 1
ATOM 838 C C . ASP A 1 105 ? -24.069 -17.045 4.079 1.00 84.50 105 ASP A C 1
ATOM 840 O O . ASP A 1 105 ? -23.807 -17.970 4.847 1.00 84.50 105 ASP A O 1
ATOM 844 N N . GLY A 1 106 ? -24.536 -15.871 4.507 1.00 82.06 106 GLY A N 1
ATOM 845 C CA . GLY A 1 106 ? -24.702 -15.525 5.922 1.00 82.06 106 GLY A CA 1
ATOM 846 C C . GLY A 1 106 ? -23.502 -14.812 6.561 1.00 82.06 106 GLY A C 1
ATOM 847 O O . GLY A 1 106 ? -23.663 -14.244 7.638 1.00 82.06 106 GLY A O 1
ATOM 848 N N . TYR A 1 107 ? -22.337 -14.765 5.902 1.00 83.00 107 TYR A N 1
ATOM 849 C CA . TYR A 1 107 ? -21.184 -13.973 6.352 1.00 83.00 107 TYR A CA 1
ATOM 850 C C . TYR A 1 107 ? -21.125 -12.599 5.673 1.00 83.00 107 TYR A C 1
ATOM 852 O O . TYR A 1 107 ? -21.562 -12.427 4.533 1.00 83.00 107 TYR A O 1
ATOM 860 N N . ASP A 1 108 ? -20.556 -11.612 6.372 1.00 82.06 108 ASP A N 1
ATOM 861 C CA . ASP A 1 108 ? -20.337 -10.280 5.809 1.00 82.06 108 ASP A CA 1
ATOM 862 C C . ASP A 1 108 ? -19.257 -10.316 4.716 1.00 82.06 108 ASP A C 1
ATOM 864 O O . ASP A 1 108 ? -18.085 -10.598 4.973 1.00 82.06 108 ASP A O 1
ATOM 868 N N . LYS A 1 109 ? -19.662 -9.993 3.485 1.00 83.12 109 LYS A N 1
ATOM 869 C CA . LYS A 1 109 ? -18.790 -9.955 2.301 1.00 83.12 109 LYS A CA 1
ATOM 870 C C . LYS A 1 109 ? -18.210 -8.555 2.041 1.00 83.12 109 LYS A C 1
ATOM 872 O O . LYS A 1 109 ? -17.434 -8.378 1.103 1.00 83.12 109 LYS A O 1
ATOM 877 N N . SER A 1 110 ? -18.606 -7.547 2.827 1.00 76.25 110 SER A N 1
ATOM 878 C CA . SER A 1 110 ? -18.410 -6.124 2.516 1.00 76.25 110 SER A CA 1
ATOM 879 C C . SER A 1 110 ? -16.947 -5.683 2.459 1.00 76.25 110 SER A C 1
ATOM 881 O O . SER A 1 110 ? -16.612 -4.851 1.621 1.00 76.25 110 SER A O 1
ATOM 883 N N . LEU A 1 111 ? -16.073 -6.248 3.297 1.00 81.94 111 LEU A N 1
ATOM 884 C CA . LEU A 1 111 ? -14.637 -5.948 3.280 1.00 81.94 111 LEU A CA 1
ATOM 885 C C . LEU A 1 111 ? -13.826 -7.025 2.544 1.00 81.94 111 LEU A C 1
ATOM 887 O O . LEU A 1 111 ? -12.986 -6.732 1.695 1.00 81.94 111 LEU A O 1
ATOM 891 N N . LEU A 1 112 ? -14.093 -8.298 2.826 1.00 83.94 112 LEU A N 1
ATOM 892 C CA . LEU A 1 112 ? -13.232 -9.375 2.342 1.00 83.94 112 LEU A CA 1
ATOM 893 C C . LEU A 1 112 ? -13.334 -9.596 0.821 1.00 83.94 112 LEU A C 1
ATOM 895 O O . LEU A 1 112 ? -12.326 -9.852 0.173 1.00 83.94 112 LEU A O 1
ATOM 899 N N . CYS A 1 113 ? -14.526 -9.455 0.235 1.00 84.75 113 CYS A N 1
ATOM 900 C CA . CYS A 1 113 ? -14.768 -9.758 -1.183 1.00 84.75 113 CYS A CA 1
ATOM 901 C C . CYS A 1 113 ? -14.745 -8.514 -2.097 1.00 84.75 113 CYS A C 1
ATOM 903 O O . CYS A 1 113 ? -15.154 -8.597 -3.252 1.00 84.75 113 CYS A O 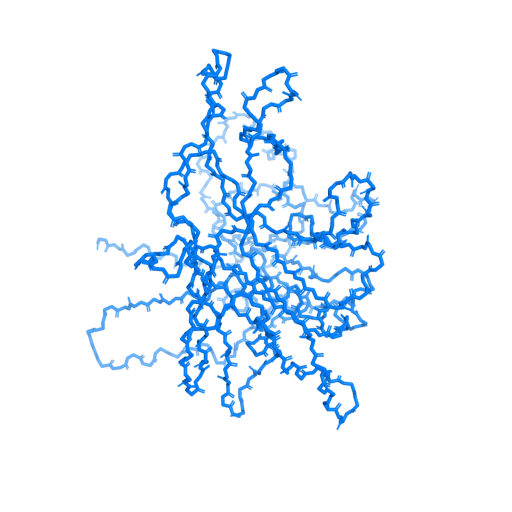1
ATOM 905 N N . ARG A 1 114 ? -14.323 -7.343 -1.596 1.00 86.12 114 ARG A N 1
ATOM 906 C CA . ARG A 1 114 ? -14.309 -6.069 -2.354 1.00 86.12 114 ARG A CA 1
ATOM 907 C C . ARG A 1 114 ? -12.913 -5.611 -2.781 1.00 86.12 114 ARG A C 1
ATOM 909 O O . ARG A 1 114 ? -12.766 -4.502 -3.291 1.00 86.12 114 ARG A O 1
ATOM 916 N N . HIS A 1 115 ? -11.908 -6.454 -2.588 1.00 88.56 115 HIS A N 1
ATOM 917 C CA . HIS A 1 115 ? -10.549 -6.215 -3.047 1.00 88.56 115 HIS A CA 1
ATOM 918 C C . HIS A 1 115 ? -9.928 -7.516 -3.564 1.00 88.56 115 HIS A C 1
ATOM 920 O O . HIS A 1 115 ? -10.379 -8.614 -3.237 1.00 88.56 115 HIS A O 1
ATOM 926 N N . ILE A 1 116 ? -8.872 -7.373 -4.357 1.00 91.38 116 ILE A N 1
ATOM 927 C CA . ILE A 1 116 ? -7.957 -8.456 -4.705 1.00 91.38 116 ILE A CA 1
ATOM 928 C C . ILE A 1 116 ? -6.698 -8.239 -3.875 1.00 91.38 116 ILE A C 1
ATOM 930 O O . ILE A 1 116 ? -6.053 -7.192 -3.986 1.00 91.38 116 ILE A O 1
ATOM 934 N N . GLU A 1 117 ? -6.343 -9.204 -3.032 1.00 94.75 117 GLU A N 1
ATOM 935 C CA . GLU A 1 117 ? -5.073 -9.149 -2.310 1.00 94.75 117 GLU A CA 1
ATOM 936 C C . GLU A 1 117 ? -3.954 -9.616 -3.238 1.00 94.75 117 GLU A C 1
ATOM 938 O O . GLU A 1 117 ? -3.999 -10.728 -3.756 1.00 94.75 117 GLU A O 1
ATOM 943 N N . GLN A 1 118 ? -2.926 -8.793 -3.425 1.00 95.62 118 GLN A N 1
ATOM 944 C CA . GLN A 1 118 ? -1.778 -9.111 -4.262 1.00 95.62 118 GLN A CA 1
ATOM 945 C C . GLN A 1 118 ? -0.504 -9.122 -3.427 1.00 95.62 118 GLN A C 1
ATOM 947 O O . GLN A 1 118 ? -0.034 -8.081 -2.967 1.00 95.62 118 GLN A O 1
ATOM 952 N N . GLN A 1 119 ? 0.076 -10.307 -3.248 1.00 97.94 119 GLN A N 1
ATOM 953 C CA . GLN A 1 119 ? 1.413 -10.457 -2.689 1.00 97.94 119 GLN A CA 1
ATOM 954 C C . GLN A 1 119 ? 2.434 -10.511 -3.822 1.00 97.94 119 GLN A C 1
ATOM 956 O O . GLN A 1 119 ? 2.440 -11.434 -4.642 1.00 97.94 119 GLN A O 1
ATOM 961 N N . TYR A 1 120 ? 3.341 -9.547 -3.819 1.00 97.56 120 TYR A N 1
ATOM 962 C CA . TYR A 1 120 ? 4.433 -9.465 -4.772 1.00 97.56 120 TYR A CA 1
ATOM 963 C C . TYR A 1 120 ? 5.657 -10.193 -4.214 1.00 97.56 120 TYR A C 1
ATOM 965 O O . TYR A 1 120 ? 5.843 -10.302 -3.004 1.00 97.56 120 TYR A O 1
ATOM 973 N N . ARG A 1 121 ? 6.514 -10.699 -5.094 1.00 98.25 121 ARG A N 1
ATOM 974 C CA . ARG A 1 121 ? 7.893 -11.093 -4.791 1.00 98.25 121 ARG A CA 1
ATOM 975 C C . ARG A 1 121 ? 8.777 -10.335 -5.763 1.00 98.25 121 ARG A C 1
ATOM 977 O O . ARG A 1 121 ? 8.568 -10.473 -6.966 1.00 98.25 121 ARG A O 1
ATOM 984 N N . VAL A 1 122 ? 9.733 -9.571 -5.248 1.00 98.38 122 VAL A N 1
ATOM 985 C CA . VAL A 1 122 ? 10.634 -8.748 -6.058 1.00 98.38 122 VAL A CA 1
ATOM 986 C C . VAL A 1 122 ? 12.070 -9.014 -5.628 1.00 98.38 122 VAL A C 1
ATOM 988 O O . VAL A 1 122 ? 12.449 -8.730 -4.493 1.00 98.38 122 VAL A O 1
ATOM 991 N N . GLY A 1 123 ? 12.851 -9.586 -6.540 1.00 96.25 123 GLY A N 1
ATOM 992 C CA . GLY A 1 123 ? 14.287 -9.787 -6.390 1.00 96.25 123 GLY A CA 1
ATOM 993 C C . GLY A 1 123 ? 14.739 -11.249 -6.218 1.00 96.25 123 GLY A C 1
ATOM 994 O O . GLY A 1 123 ? 13.927 -12.177 -6.299 1.00 96.25 123 GLY A O 1
ATOM 995 N N . PRO A 1 124 ? 16.040 -11.486 -5.968 1.00 96.44 124 PRO A N 1
ATOM 996 C CA . PRO A 1 124 ? 17.079 -10.468 -5.795 1.00 96.44 124 PRO A CA 1
ATOM 997 C C . PRO A 1 124 ? 17.248 -9.638 -7.072 1.00 96.44 124 PRO A C 1
ATOM 999 O O . PRO A 1 124 ? 17.181 -10.181 -8.173 1.00 96.44 124 PRO A O 1
ATOM 1002 N N . LEU A 1 125 ? 17.385 -8.319 -6.924 1.00 96.56 125 LEU A N 1
ATOM 1003 C CA . LEU A 1 125 ? 17.594 -7.428 -8.065 1.00 96.56 125 LEU A CA 1
ATOM 1004 C C . LEU A 1 125 ? 19.035 -7.535 -8.562 1.00 96.56 125 LEU A C 1
ATOM 1006 O O . LEU A 1 125 ? 19.956 -7.725 -7.760 1.00 96.56 125 LEU A O 1
ATOM 1010 N N . GLU A 1 126 ? 19.248 -7.356 -9.863 1.00 94.94 126 GLU A N 1
ATOM 1011 C CA . GLU A 1 126 ? 20.589 -7.071 -10.377 1.00 94.94 126 GLU A CA 1
ATOM 1012 C C . GLU A 1 126 ? 21.108 -5.747 -9.795 1.00 94.94 126 GLU A C 1
ATOM 1014 O O . GLU A 1 126 ? 20.342 -4.910 -9.308 1.00 94.94 126 GLU A O 1
ATOM 1019 N N . LEU A 1 127 ? 22.429 -5.565 -9.804 1.00 93.00 127 LEU A N 1
ATOM 1020 C CA . LEU A 1 127 ? 23.023 -4.305 -9.369 1.00 93.00 127 LEU A CA 1
ATOM 1021 C C . LEU A 1 127 ? 22.527 -3.169 -10.272 1.00 93.00 127 LEU A C 1
ATOM 1023 O O . LEU A 1 127 ? 22.469 -3.333 -11.492 1.00 93.00 127 LEU A O 1
ATOM 1027 N N . ASN A 1 128 ? 22.221 -2.015 -9.680 1.00 93.44 128 ASN A N 1
ATOM 1028 C CA . ASN A 1 128 ? 21.734 -0.834 -10.391 1.00 93.44 128 ASN A CA 1
ATOM 1029 C C . ASN A 1 128 ? 20.413 -1.103 -11.124 1.00 93.44 128 ASN A C 1
ATOM 1031 O O . ASN A 1 128 ? 20.310 -0.944 -12.344 1.00 93.44 128 ASN A O 1
ATOM 1035 N N . ARG A 1 129 ? 19.401 -1.518 -10.353 1.00 95.75 129 ARG A N 1
ATOM 1036 C CA . ARG A 1 129 ? 18.015 -1.702 -10.800 1.00 95.75 129 ARG A CA 1
ATOM 1037 C C . ARG A 1 129 ? 17.032 -1.081 -9.826 1.00 95.75 129 ARG A C 1
ATOM 1039 O O . ARG A 1 129 ? 17.165 -1.212 -8.610 1.00 95.75 129 ARG A O 1
ATOM 1046 N N . GLU A 1 130 ? 16.000 -0.463 -10.379 1.00 96.94 130 GLU A N 1
ATOM 1047 C CA . GLU A 1 130 ? 14.895 0.111 -9.616 1.00 96.94 130 GLU A CA 1
ATOM 1048 C C . GLU A 1 130 ? 13.584 -0.453 -10.158 1.00 96.94 130 GLU A C 1
ATOM 1050 O O . GLU A 1 130 ? 13.114 -0.079 -11.235 1.00 96.94 130 GLU A O 1
ATOM 1055 N N . ALA A 1 131 ? 13.028 -1.414 -9.424 1.00 97.56 131 ALA A N 1
ATOM 1056 C CA . ALA A 1 131 ? 11.897 -2.216 -9.849 1.00 97.56 131 ALA A CA 1
ATOM 1057 C C . ALA A 1 131 ? 10.568 -1.532 -9.524 1.00 97.56 131 ALA A C 1
ATOM 1059 O O . ALA A 1 131 ? 10.311 -1.107 -8.391 1.00 97.56 131 ALA A O 1
ATOM 1060 N N . VAL A 1 132 ? 9.683 -1.492 -10.514 1.00 96.88 132 VAL A N 1
ATOM 1061 C CA . VAL A 1 132 ? 8.340 -0.926 -10.416 1.00 96.88 132 VAL A CA 1
ATOM 1062 C C . VAL A 1 132 ? 7.298 -1.920 -10.912 1.00 96.88 132 VAL A C 1
ATOM 1064 O O . VAL A 1 132 ? 7.567 -2.740 -11.789 1.00 96.88 132 VAL A O 1
ATOM 1067 N N . ILE A 1 133 ? 6.079 -1.814 -10.392 1.00 94.56 133 ILE A N 1
ATOM 1068 C CA . ILE A 1 133 ? 4.891 -2.396 -11.017 1.00 94.56 133 ILE A CA 1
ATOM 1069 C C . ILE A 1 133 ? 4.104 -1.284 -11.709 1.00 94.56 133 ILE A C 1
ATOM 1071 O O . ILE A 1 133 ? 3.838 -0.225 -11.128 1.00 94.56 133 ILE A O 1
ATOM 1075 N N . ARG A 1 134 ? 3.744 -1.515 -12.970 1.00 90.75 134 ARG A N 1
ATOM 1076 C CA . ARG A 1 134 ? 2.842 -0.656 -13.736 1.00 90.75 134 ARG A CA 1
ATOM 1077 C C . ARG A 1 134 ? 1.496 -1.345 -13.862 1.00 90.75 134 ARG A C 1
ATOM 1079 O O . ARG A 1 134 ? 1.432 -2.503 -14.258 1.00 90.75 134 ARG A O 1
ATOM 1086 N N . THR A 1 135 ? 0.443 -0.592 -13.573 1.00 88.06 135 THR A N 1
ATOM 1087 C CA . THR A 1 135 ? -0.942 -1.000 -13.798 1.00 88.06 135 THR A CA 1
ATOM 1088 C C . THR A 1 135 ? -1.533 -0.119 -14.887 1.00 88.06 135 THR A C 1
ATOM 1090 O O . THR A 1 135 ? -1.651 1.094 -14.710 1.00 88.06 135 THR A O 1
ATOM 1093 N N . GLN A 1 136 ? -1.910 -0.721 -16.008 1.00 85.38 136 GLN A N 1
ATOM 1094 C CA . GLN A 1 136 ? -2.577 -0.044 -17.111 1.00 85.38 136 GLN A CA 1
ATOM 1095 C C . GLN A 1 136 ? -4.053 -0.432 -17.141 1.00 85.38 136 GLN A C 1
ATOM 1097 O O . GLN A 1 136 ? -4.395 -1.599 -16.979 1.00 85.38 136 GLN A O 1
ATOM 1102 N N . THR A 1 137 ? -4.924 0.557 -17.336 1.00 84.75 137 THR A N 1
ATOM 1103 C CA . THR A 1 137 ? -6.378 0.369 -17.438 1.00 84.75 137 THR A CA 1
ATOM 1104 C C . THR A 1 137 ? -6.942 1.269 -18.533 1.00 84.75 137 THR A C 1
ATOM 1106 O O . THR A 1 137 ? -6.272 2.196 -18.994 1.00 84.75 137 THR A O 1
ATOM 1109 N N . ASN A 1 138 ? -8.196 1.041 -18.916 1.00 82.56 138 ASN A N 1
ATOM 1110 C CA . ASN A 1 138 ? -8.948 1.928 -19.806 1.00 82.56 138 ASN A CA 1
ATOM 1111 C C . ASN A 1 138 ? -9.665 3.087 -19.067 1.00 82.56 138 ASN A C 1
ATOM 1113 O O . ASN A 1 138 ? -10.501 3.774 -19.663 1.00 82.56 138 ASN A O 1
ATOM 1117 N N . LEU A 1 139 ? -9.353 3.332 -17.785 1.00 84.12 139 LEU A N 1
ATOM 1118 C CA . LEU A 1 139 ? -9.959 4.412 -17.003 1.00 84.12 139 LEU A CA 1
ATOM 1119 C C . LEU A 1 139 ? -9.542 5.793 -17.518 1.00 84.12 139 LEU A C 1
ATOM 1121 O O . LEU A 1 139 ? -8.362 6.122 -17.644 1.00 84.12 139 LEU A O 1
ATOM 1125 N N . ARG A 1 140 ? -10.534 6.663 -17.724 1.00 86.75 140 ARG A N 1
ATOM 1126 C CA . ARG A 1 140 ? -10.313 8.071 -18.074 1.00 86.75 140 ARG A CA 1
ATOM 1127 C C . ARG A 1 140 ? -10.076 8.895 -16.813 1.00 86.75 140 ARG A C 1
ATOM 1129 O O . ARG A 1 140 ? -11.004 9.446 -16.230 1.00 86.75 140 ARG A O 1
ATOM 1136 N N . THR A 1 141 ? -8.818 8.989 -16.397 1.00 86.56 141 THR A N 1
ATOM 1137 C CA . THR A 1 141 ? -8.425 9.710 -15.174 1.00 86.56 141 THR A CA 1
ATOM 1138 C C . THR A 1 141 ? -8.309 11.227 -15.356 1.00 86.56 141 THR A C 1
ATOM 1140 O O . THR A 1 141 ? -8.123 11.951 -14.379 1.00 86.56 141 THR A O 1
ATOM 1143 N N . ASN A 1 142 ? -8.398 11.734 -16.594 1.00 86.69 142 ASN A N 1
ATOM 1144 C CA . ASN A 1 142 ? -8.125 13.134 -16.948 1.00 86.69 142 ASN A CA 1
ATOM 1145 C C . ASN A 1 142 ? -6.779 13.626 -16.395 1.00 86.69 142 ASN A C 1
ATOM 1147 O O . ASN A 1 142 ? -6.673 14.747 -15.905 1.00 86.69 142 ASN A O 1
ATOM 1151 N N . LYS A 1 143 ? -5.759 12.757 -16.455 1.00 84.75 143 LYS A N 1
ATOM 1152 C CA . LYS A 1 143 ? -4.408 13.020 -15.946 1.00 84.75 143 LYS A CA 1
ATOM 1153 C C . LYS A 1 143 ? -4.378 13.401 -14.455 1.00 84.75 143 LYS A C 1
ATOM 1155 O O . LYS A 1 143 ? -3.558 14.205 -14.034 1.00 84.75 143 LYS A O 1
ATOM 1160 N N . ARG A 1 144 ? -5.270 12.837 -13.642 1.00 86.62 144 ARG A N 1
ATOM 1161 C CA . ARG A 1 144 ? -5.238 13.005 -12.185 1.00 86.62 144 ARG A CA 1
ATOM 1162 C C . ARG A 1 144 ? -5.052 11.670 -11.502 1.00 86.62 144 ARG A C 1
ATOM 1164 O O . ARG A 1 144 ? -5.692 10.685 -11.863 1.00 86.62 144 ARG A O 1
ATOM 1171 N N . ILE A 1 145 ? -4.202 11.669 -10.490 1.00 89.88 145 ILE A N 1
ATOM 1172 C CA . ILE A 1 145 ? -4.080 10.569 -9.540 1.00 89.88 145 ILE A CA 1
ATOM 1173 C C . ILE A 1 145 ? -4.230 11.127 -8.131 1.00 89.88 145 ILE A C 1
ATOM 1175 O O . ILE A 1 145 ? -4.132 12.336 -7.916 1.00 89.88 145 ILE A O 1
ATOM 1179 N N . PHE A 1 146 ? -4.484 10.240 -7.182 1.00 91.31 146 PHE A N 1
ATOM 1180 C CA . PHE A 1 146 ? -4.645 10.593 -5.783 1.00 91.31 146 PHE A CA 1
ATOM 1181 C C . PHE A 1 146 ? -3.644 9.776 -4.983 1.00 91.31 146 PHE A C 1
ATOM 1183 O O . PHE A 1 146 ? -3.517 8.574 -5.212 1.00 91.31 146 PHE A O 1
ATOM 1190 N N . THR A 1 147 ? -2.932 10.422 -4.068 1.00 92.88 147 THR A N 1
ATOM 1191 C CA . THR A 1 147 ? -2.107 9.723 -3.080 1.00 92.88 147 THR A CA 1
ATOM 1192 C C . THR A 1 147 ? -2.389 10.318 -1.719 1.00 92.88 147 THR A C 1
ATOM 1194 O O . THR A 1 147 ? -2.682 11.511 -1.609 1.00 92.88 147 THR A O 1
ATOM 1197 N N . ASP A 1 148 ? -2.316 9.497 -0.688 1.00 92.81 148 ASP A N 1
ATOM 1198 C CA . ASP A 1 148 ? -2.514 9.965 0.668 1.00 92.81 148 ASP A CA 1
ATOM 1199 C C . ASP A 1 148 ? -1.353 10.864 1.134 1.00 92.81 148 ASP A C 1
ATOM 1201 O O . ASP A 1 148 ? -0.293 10.970 0.500 1.00 92.81 148 ASP A O 1
ATOM 1205 N N . ASN A 1 149 ? -1.589 11.527 2.261 1.00 91.00 149 ASN A N 1
ATOM 1206 C CA . ASN A 1 149 ? -0.595 12.203 3.070 1.00 91.00 149 ASN A CA 1
ATOM 1207 C C . ASN A 1 149 ? -0.528 11.511 4.437 1.00 91.00 149 ASN A C 1
ATOM 1209 O O . ASN A 1 149 ? -1.445 11.659 5.252 1.00 91.00 149 ASN A O 1
ATOM 1213 N N . ASN A 1 150 ? 0.543 10.746 4.666 1.00 88.88 150 ASN A N 1
ATOM 1214 C CA . ASN A 1 150 ? 0.794 9.985 5.895 1.00 88.88 150 ASN A CA 1
ATOM 1215 C C . ASN A 1 150 ? -0.367 9.056 6.315 1.00 88.88 150 ASN A C 1
ATOM 1217 O O . ASN A 1 150 ? -0.690 8.970 7.500 1.00 88.88 150 ASN A O 1
ATOM 1221 N N . GLY A 1 151 ? -1.019 8.395 5.359 1.00 85.25 151 GLY A N 1
ATOM 1222 C CA . GLY A 1 151 ? -2.130 7.470 5.595 1.00 85.25 151 GLY A CA 1
ATOM 1223 C C . GLY A 1 151 ? -3.444 8.147 5.987 1.00 85.25 151 GLY A C 1
ATOM 1224 O O . GLY A 1 151 ? -4.301 7.499 6.582 1.00 85.25 151 GLY A O 1
ATOM 1225 N N . TYR A 1 152 ? -3.598 9.451 5.724 1.00 81.62 152 TYR A N 1
ATOM 1226 C CA . TYR A 1 152 ? -4.770 10.216 6.154 1.00 81.62 152 TYR A CA 1
ATOM 1227 C C . TYR A 1 152 ? -5.483 10.920 4.997 1.00 81.62 152 TYR A C 1
ATOM 1229 O O . TYR A 1 152 ? -6.434 10.384 4.437 1.00 81.62 152 TYR A O 1
ATOM 1237 N N . GLN A 1 153 ? -5.035 12.128 4.646 1.00 86.00 153 GLN A N 1
ATOM 1238 C CA . GLN A 1 153 ? -5.715 12.965 3.660 1.00 86.00 153 GLN A CA 1
ATOM 1239 C C . GLN A 1 153 ? -5.386 12.520 2.242 1.00 86.00 153 GLN A C 1
ATOM 1241 O O . GLN A 1 153 ? -4.208 12.445 1.892 1.00 86.00 153 GLN A O 1
ATOM 1246 N N . MET A 1 154 ? -6.400 12.305 1.409 1.00 89.56 154 MET A N 1
ATOM 1247 C CA . MET A 1 154 ? -6.205 12.003 -0.005 1.00 89.56 154 MET A CA 1
ATOM 1248 C C . MET A 1 154 ? -5.945 13.291 -0.782 1.00 89.56 154 MET A C 1
ATOM 1250 O O . MET A 1 154 ? -6.818 14.138 -0.955 1.00 89.56 154 MET A O 1
ATOM 1254 N N . GLN A 1 155 ? -4.728 13.440 -1.297 1.00 92.00 155 GLN A N 1
ATOM 1255 C CA . GLN A 1 155 ? -4.319 14.617 -2.052 1.00 92.00 155 GLN A CA 1
ATOM 1256 C C . GLN A 1 155 ? -4.433 14.374 -3.553 1.00 92.00 155 GLN A C 1
ATOM 1258 O O . GLN A 1 155 ? -4.003 13.342 -4.075 1.00 92.00 155 GLN A O 1
ATOM 1263 N N . ILE A 1 156 ? -4.966 15.368 -4.263 1.00 91.62 156 ILE A N 1
ATOM 1264 C CA . ILE A 1 156 ? -4.952 15.399 -5.725 1.00 91.62 156 ILE A CA 1
ATOM 1265 C C . ILE A 1 156 ? -3.516 15.647 -6.183 1.00 91.62 156 ILE A C 1
ATOM 1267 O O . ILE A 1 156 ? -2.842 16.557 -5.699 1.00 91.62 156 ILE A O 1
ATOM 1271 N N . ARG A 1 157 ? -3.047 14.839 -7.132 1.00 89.69 157 ARG A N 1
ATOM 1272 C CA . ARG A 1 157 ? -1.774 15.045 -7.818 1.00 89.69 157 ARG A CA 1
ATOM 1273 C C . ARG A 1 157 ? -2.061 15.465 -9.250 1.00 89.69 157 ARG A C 1
ATOM 1275 O O . ARG A 1 157 ? -2.523 14.659 -10.064 1.00 89.69 157 ARG A O 1
ATOM 1282 N N . ASP A 1 158 ? -1.793 16.734 -9.528 1.00 83.38 158 ASP A N 1
ATOM 1283 C CA . ASP A 1 158 ? -1.914 17.285 -10.869 1.00 83.38 158 ASP A CA 1
ATOM 1284 C C . ASP A 1 158 ? -0.802 16.756 -11.766 1.00 83.38 158 ASP A C 1
ATOM 1286 O O . ASP A 1 158 ? 0.364 16.637 -11.374 1.00 83.38 158 ASP A O 1
ATOM 1290 N N . PHE A 1 159 ? -1.168 16.443 -13.002 1.00 83.06 159 PHE A N 1
ATOM 1291 C CA . PHE A 1 159 ? -0.203 16.024 -13.996 1.00 83.06 159 PHE A CA 1
ATOM 1292 C C . PHE A 1 159 ? 0.750 17.158 -14.347 1.00 83.06 159 PHE A C 1
ATOM 1294 O O . PHE A 1 159 ? 0.338 18.243 -14.753 1.00 83.06 159 PHE A O 1
ATOM 1301 N N . LYS A 1 160 ? 2.044 16.856 -14.269 1.00 80.56 160 LYS A N 1
ATOM 1302 C CA . LYS A 1 160 ? 3.108 17.693 -14.810 1.00 80.56 160 LYS A CA 1
ATOM 1303 C C . LYS A 1 160 ? 3.625 17.081 -16.103 1.00 80.56 160 LYS A C 1
ATOM 1305 O O . LYS A 1 160 ? 3.905 15.880 -16.153 1.00 80.56 160 LYS A O 1
ATOM 1310 N N . THR A 1 161 ? 3.750 17.906 -17.137 1.00 69.75 161 THR A N 1
ATOM 1311 C CA . THR A 1 161 ? 4.357 17.504 -18.406 1.00 69.75 161 THR A CA 1
ATOM 1312 C C . THR A 1 161 ? 5.851 17.286 -18.183 1.00 69.75 161 THR A C 1
ATOM 1314 O O . THR A 1 161 ? 6.588 18.237 -17.952 1.00 69.75 161 THR A O 1
ATOM 1317 N N . TYR A 1 162 ? 6.268 16.025 -18.228 1.00 69.25 162 TYR A N 1
ATOM 1318 C CA . TYR A 1 162 ? 7.661 15.593 -18.315 1.00 69.25 162 TYR A CA 1
ATOM 1319 C C . TYR A 1 162 ? 7.772 14.644 -19.506 1.00 69.25 162 TYR A C 1
ATOM 1321 O O . TYR A 1 162 ? 6.803 13.934 -19.793 1.00 69.25 162 TYR A O 1
ATOM 1329 N N . ASP A 1 163 ? 8.939 14.587 -20.148 1.00 59.06 163 ASP A N 1
ATOM 1330 C CA . ASP A 1 163 ? 9.142 13.858 -21.410 1.00 59.06 163 ASP A CA 1
ATOM 1331 C C . ASP A 1 163 ? 8.729 12.371 -21.346 1.00 59.06 163 ASP A C 1
ATOM 1333 O O . ASP A 1 163 ? 8.256 11.822 -22.335 1.00 59.06 163 ASP A O 1
ATOM 1337 N N . ASN A 1 164 ? 8.800 11.736 -20.166 1.00 58.91 164 ASN A N 1
ATOM 1338 C CA . ASN A 1 164 ? 8.458 10.319 -19.954 1.00 58.91 164 ASN A CA 1
ATOM 1339 C C . ASN A 1 164 ? 7.222 10.073 -19.056 1.00 58.91 164 ASN A C 1
ATOM 1341 O O . ASN A 1 164 ? 7.021 8.959 -18.550 1.00 58.91 164 ASN A O 1
ATOM 1345 N N . ASN A 1 165 ? 6.368 11.080 -18.831 1.00 61.94 165 ASN A N 1
ATOM 1346 C CA . ASN A 1 165 ? 5.200 10.913 -17.961 1.00 61.94 165 ASN A CA 1
ATOM 1347 C C . ASN A 1 165 ? 4.047 10.205 -18.691 1.00 61.94 165 ASN A C 1
ATOM 1349 O O . ASN A 1 165 ? 3.393 10.781 -19.556 1.00 61.94 165 ASN A O 1
ATOM 1353 N N . THR A 1 166 ? 3.805 8.939 -18.351 1.00 61.56 166 THR A N 1
ATOM 1354 C CA . THR A 1 166 ? 2.933 8.046 -19.135 1.00 61.56 166 THR A CA 1
ATOM 1355 C C . THR A 1 166 ? 1.812 7.435 -18.296 1.00 61.56 166 THR A C 1
ATOM 1357 O O . THR A 1 166 ? 0.644 7.694 -18.567 1.00 61.56 166 THR A O 1
ATOM 1360 N N . VAL A 1 167 ? 2.130 6.649 -17.263 1.00 72.25 167 VAL A N 1
ATOM 1361 C CA . VAL A 1 167 ? 1.146 5.924 -16.434 1.00 72.25 167 VAL A CA 1
ATOM 1362 C C . VAL A 1 167 ? 1.638 5.868 -14.987 1.00 72.25 167 VAL A C 1
ATOM 1364 O O . VAL A 1 167 ? 2.848 5.853 -14.752 1.00 72.25 167 VAL A O 1
ATOM 1367 N N . ALA A 1 168 ? 0.712 5.829 -14.024 1.00 77.44 168 ALA A N 1
ATOM 1368 C CA . ALA A 1 168 ? 1.039 5.622 -12.617 1.00 77.44 168 ALA A CA 1
ATOM 1369 C C . ALA A 1 168 ? 1.775 4.286 -12.408 1.00 77.44 168 ALA A C 1
ATOM 1371 O O . ALA A 1 168 ? 1.430 3.258 -12.996 1.00 77.44 168 ALA A O 1
ATOM 1372 N N . ARG A 1 169 ? 2.807 4.314 -11.566 1.00 88.44 169 ARG A N 1
ATOM 1373 C CA . ARG A 1 169 ? 3.654 3.167 -11.228 1.00 88.44 169 ARG A CA 1
ATOM 1374 C C . ARG A 1 169 ? 3.926 3.187 -9.736 1.00 88.44 169 ARG A C 1
ATOM 1376 O O . ARG A 1 169 ? 4.003 4.262 -9.146 1.00 88.44 169 ARG A O 1
ATOM 1383 N N . ILE A 1 170 ? 4.102 2.009 -9.155 1.00 94.88 170 ILE A N 1
ATOM 1384 C CA . ILE A 1 170 ? 4.505 1.861 -7.758 1.00 94.88 170 ILE A CA 1
ATOM 1385 C C . ILE A 1 170 ? 5.908 1.272 -7.760 1.00 94.88 170 ILE A C 1
ATOM 1387 O O . ILE A 1 170 ? 6.130 0.203 -8.328 1.00 94.88 170 ILE A O 1
ATOM 1391 N N . MET A 1 171 ? 6.856 1.979 -7.152 1.00 97.00 171 MET A N 1
ATOM 1392 C CA . MET A 1 171 ? 8.198 1.455 -6.927 1.00 97.00 171 MET A CA 1
ATOM 1393 C C . MET A 1 171 ? 8.158 0.434 -5.796 1.00 97.00 171 MET A C 1
ATOM 1395 O O . MET A 1 171 ? 7.609 0.709 -4.733 1.00 97.00 171 MET A O 1
ATOM 1399 N N . LEU A 1 172 ? 8.694 -0.757 -6.053 1.00 97.56 172 LEU A N 1
ATOM 1400 C CA . LEU A 1 172 ? 8.604 -1.892 -5.136 1.00 97.56 172 LEU A CA 1
ATOM 1401 C C . LEU A 1 172 ? 9.935 -2.212 -4.466 1.00 97.56 172 LEU A C 1
ATOM 1403 O O . LEU A 1 172 ? 9.932 -2.666 -3.326 1.00 97.56 172 LEU A O 1
ATOM 1407 N N . HIS A 1 173 ? 11.052 -2.022 -5.172 1.00 97.38 173 HIS A N 1
ATOM 1408 C CA . HIS A 1 173 ? 12.389 -2.280 -4.641 1.00 97.38 173 HIS A CA 1
ATOM 1409 C C . HIS A 1 173 ? 13.453 -1.519 -5.435 1.00 97.38 173 HIS A C 1
ATOM 1411 O O . HIS A 1 173 ? 13.259 -1.235 -6.617 1.00 97.38 173 HIS A O 1
ATOM 1417 N N . ARG A 1 174 ? 14.585 -1.208 -4.805 1.00 95.62 174 ARG A N 1
ATOM 1418 C CA . ARG A 1 174 ? 15.736 -0.549 -5.430 1.00 95.62 174 ARG A CA 1
ATOM 1419 C C . ARG A 1 174 ? 17.012 -1.223 -4.949 1.00 95.62 174 ARG A C 1
ATOM 1421 O O . ARG A 1 174 ? 17.162 -1.483 -3.759 1.00 95.62 174 ARG A O 1
ATOM 1428 N N . ARG A 1 175 ? 17.941 -1.453 -5.871 1.00 94.12 175 ARG A N 1
ATOM 1429 C CA . ARG A 1 175 ? 19.298 -1.894 -5.565 1.00 94.12 175 ARG A CA 1
ATOM 1430 C C . ARG A 1 175 ? 20.284 -1.033 -6.335 1.00 94.12 175 ARG A C 1
ATOM 1432 O O . ARG A 1 175 ? 20.322 -1.076 -7.563 1.00 94.12 175 ARG A O 1
ATOM 1439 N N . LEU A 1 176 ? 21.079 -0.265 -5.605 1.00 90.69 176 LEU A N 1
ATOM 1440 C CA . LEU A 1 176 ? 21.955 0.772 -6.134 1.00 90.69 176 LEU A CA 1
ATOM 1441 C C . LEU A 1 176 ? 23.367 0.592 -5.599 1.00 90.69 176 LEU A C 1
ATOM 1443 O O . LEU A 1 176 ? 23.577 0.341 -4.411 1.00 90.69 176 LEU A O 1
ATOM 1447 N N . TRP A 1 177 ? 24.334 0.773 -6.483 1.00 85.06 177 TRP A N 1
ATOM 1448 C CA . TRP A 1 177 ? 25.738 0.860 -6.146 1.00 85.06 177 TRP A CA 1
ATOM 1449 C C . TRP A 1 177 ? 26.315 2.123 -6.750 1.00 85.06 177 TRP A C 1
ATOM 1451 O O . TRP A 1 177 ? 26.376 2.269 -7.971 1.00 85.06 177 TRP A O 1
ATOM 1461 N N . ASN A 1 178 ? 26.760 3.005 -5.868 1.00 74.38 178 ASN A N 1
ATOM 1462 C CA . ASN A 1 178 ? 27.416 4.242 -6.221 1.00 74.38 178 ASN A CA 1
ATOM 1463 C C . ASN A 1 178 ? 28.814 4.230 -5.592 1.00 74.38 178 ASN A C 1
ATOM 1465 O O . ASN A 1 178 ? 28.956 4.072 -4.382 1.00 74.38 178 ASN A O 1
ATOM 1469 N N . ASN A 1 179 ? 29.848 4.299 -6.425 1.00 67.12 179 ASN A N 1
ATOM 1470 C CA . ASN A 1 179 ? 31.248 4.225 -6.017 1.00 67.12 179 ASN A CA 1
ATOM 1471 C C . ASN A 1 179 ? 31.991 5.549 -6.222 1.00 67.12 179 ASN A C 1
ATOM 1473 O O . ASN A 1 179 ? 33.223 5.541 -6.271 1.00 67.12 179 ASN A O 1
ATOM 1477 N N . LEU A 1 180 ? 31.278 6.670 -6.362 1.00 69.06 180 LEU A N 1
ATOM 1478 C CA . LEU A 1 180 ? 31.940 7.965 -6.393 1.00 69.06 180 LEU A CA 1
ATOM 1479 C C . LEU A 1 180 ? 32.563 8.291 -5.034 1.00 69.06 180 LEU A C 1
ATOM 1481 O O . LEU A 1 180 ? 31.985 8.043 -3.978 1.00 69.06 180 LEU A O 1
ATOM 1485 N N . GLU A 1 181 ? 33.760 8.872 -5.072 1.00 67.19 181 GLU A N 1
ATOM 1486 C CA . GLU A 1 181 ? 34.609 9.108 -3.897 1.00 67.19 181 GLU A CA 1
ATOM 1487 C C . GLU A 1 181 ? 33.919 9.939 -2.801 1.00 67.19 181 GLU A C 1
ATOM 1489 O O . GLU A 1 181 ? 34.115 9.692 -1.612 1.00 67.19 181 GLU A O 1
ATOM 1494 N N . TRP A 1 182 ? 33.052 10.880 -3.186 1.00 64.56 182 TRP A N 1
ATOM 1495 C CA . TRP A 1 182 ? 32.270 11.678 -2.244 1.00 64.56 182 TRP A CA 1
ATOM 1496 C C . TRP A 1 182 ? 31.092 10.899 -1.638 1.00 64.56 182 TRP A C 1
ATOM 1498 O O . TRP A 1 182 ? 30.805 11.095 -0.461 1.00 64.56 182 TRP A O 1
ATOM 1508 N N . ASP A 1 183 ? 30.472 9.967 -2.368 1.00 60.72 183 ASP A N 1
ATOM 1509 C CA . ASP A 1 183 ? 29.349 9.137 -1.896 1.00 60.72 183 ASP A CA 1
ATOM 1510 C C . ASP A 1 183 ? 29.773 8.047 -0.903 1.00 60.72 183 ASP A C 1
ATOM 1512 O O . ASP A 1 183 ? 29.005 7.674 -0.007 1.00 60.72 183 ASP A O 1
ATOM 1516 N N . LEU A 1 184 ? 31.020 7.576 -1.011 1.00 61.16 184 LEU A N 1
ATOM 1517 C CA . LEU A 1 184 ? 31.604 6.598 -0.088 1.00 61.16 184 LEU A CA 1
ATOM 1518 C C . LEU A 1 184 ? 31.647 7.117 1.359 1.00 61.16 184 LEU A C 1
ATOM 1520 O O . LEU A 1 184 ? 31.498 6.330 2.294 1.00 61.16 184 LEU A O 1
ATOM 1524 N N . ASN A 1 185 ? 31.774 8.435 1.553 1.00 62.53 185 ASN A N 1
ATOM 1525 C CA . ASN A 1 185 ? 31.798 9.057 2.880 1.00 62.53 185 ASN A CA 1
ATOM 1526 C C . ASN A 1 185 ? 30.399 9.269 3.489 1.00 62.53 185 ASN A C 1
ATOM 1528 O O . ASN A 1 185 ? 30.292 9.454 4.701 1.00 62.53 185 ASN A O 1
ATOM 1532 N N . TYR A 1 186 ? 29.330 9.225 2.682 1.00 63.44 186 TYR A N 1
ATOM 1533 C CA . TYR A 1 186 ? 27.947 9.481 3.121 1.00 63.44 186 TYR A CA 1
ATOM 1534 C C . TYR A 1 186 ? 27.049 8.234 3.119 1.00 63.44 186 TYR A C 1
ATOM 1536 O O . TYR A 1 186 ? 25.871 8.333 3.461 1.00 63.44 186 TYR A O 1
ATOM 1544 N N . ASN A 1 187 ? 27.591 7.058 2.772 1.00 66.31 187 ASN A N 1
ATOM 1545 C CA . ASN A 1 187 ? 26.854 5.791 2.685 1.00 66.31 187 ASN A CA 1
ATOM 1546 C C . ASN A 1 187 ? 25.569 5.913 1.841 1.00 66.31 187 ASN A C 1
ATOM 1548 O O . ASN A 1 187 ? 24.482 5.487 2.236 1.00 66.31 187 ASN A O 1
ATOM 1552 N N . LEU A 1 188 ? 25.697 6.521 0.661 1.00 71.69 188 LEU A N 1
ATOM 1553 C CA . LEU A 1 188 ? 24.588 6.762 -0.269 1.00 71.69 188 LEU A CA 1
ATOM 1554 C C . LEU A 1 188 ? 24.292 5.554 -1.179 1.00 71.69 188 LEU A C 1
ATOM 1556 O O . LEU A 1 188 ? 23.576 5.664 -2.170 1.00 71.69 188 LEU A O 1
ATOM 1560 N N . THR A 1 189 ? 24.818 4.377 -0.824 1.00 76.12 189 THR A N 1
ATOM 1561 C CA . THR A 1 189 ? 24.581 3.120 -1.545 1.00 76.12 189 THR A CA 1
ATOM 1562 C C . THR A 1 189 ? 23.410 2.337 -0.954 1.00 76.12 189 THR A C 1
ATOM 1564 O O . THR A 1 189 ? 23.212 2.321 0.261 1.00 76.12 189 THR A O 1
ATOM 1567 N N . LEU A 1 190 ? 22.671 1.632 -1.816 1.00 83.44 190 LEU A N 1
ATOM 1568 C CA . LEU A 1 190 ? 21.585 0.726 -1.439 1.00 83.44 190 LEU A CA 1
ATOM 1569 C C . LEU A 1 190 ? 21.837 -0.659 -2.036 1.00 83.44 190 LEU A C 1
ATOM 1571 O O . LEU A 1 190 ? 21.116 -1.108 -2.926 1.00 83.44 190 LEU A O 1
ATOM 1575 N N . ASN A 1 191 ? 22.875 -1.359 -1.583 1.00 90.12 191 ASN A N 1
ATOM 1576 C CA . ASN A 1 191 ? 23.177 -2.705 -2.084 1.00 90.12 191 ASN A CA 1
ATOM 1577 C C . ASN A 1 191 ? 22.325 -3.794 -1.413 1.00 90.12 191 ASN A C 1
ATOM 1579 O O . ASN A 1 191 ? 22.849 -4.803 -0.937 1.00 90.12 191 ASN A O 1
ATOM 1583 N N . ASP A 1 192 ? 21.012 -3.590 -1.343 1.00 91.19 192 ASP A N 1
ATOM 1584 C CA . ASP A 1 192 ? 20.118 -4.577 -0.757 1.00 91.19 192 ASP A CA 1
ATOM 1585 C C . ASP A 1 192 ? 19.897 -5.751 -1.727 1.00 91.19 192 ASP A C 1
ATOM 1587 O O . ASP A 1 192 ? 19.326 -5.613 -2.809 1.00 91.19 192 ASP A O 1
ATOM 1591 N N . THR A 1 193 ? 20.378 -6.930 -1.332 1.00 94.06 193 THR A N 1
ATOM 1592 C CA . THR A 1 193 ? 20.221 -8.192 -2.075 1.00 94.06 193 THR A CA 1
ATOM 1593 C C . THR A 1 193 ? 18.970 -8.966 -1.664 1.00 94.06 193 THR A C 1
ATOM 1595 O O . THR A 1 193 ? 18.705 -10.045 -2.201 1.00 94.06 193 THR A O 1
ATOM 1598 N N . SER A 1 194 ? 18.199 -8.445 -0.710 1.00 96.75 194 SER A N 1
ATOM 1599 C CA . SER A 1 194 ? 17.015 -9.103 -0.184 1.00 96.75 194 SER A CA 1
ATOM 1600 C C . SER A 1 194 ? 15.909 -9.240 -1.234 1.00 96.75 194 SER A C 1
ATOM 1602 O O . SER A 1 194 ? 15.815 -8.494 -2.214 1.00 96.75 194 SER A O 1
ATOM 1604 N N . VAL A 1 195 ? 15.044 -10.231 -1.012 1.00 98.06 195 VAL A N 1
ATOM 1605 C CA . VAL A 1 195 ? 13.805 -10.404 -1.773 1.00 98.06 195 VAL A CA 1
ATOM 1606 C C . VAL A 1 195 ? 12.659 -9.806 -0.974 1.00 98.06 195 VAL A C 1
ATOM 1608 O O . VAL A 1 195 ? 12.209 -10.408 0.009 1.00 98.06 195 VAL A O 1
ATOM 1611 N N . VAL A 1 196 ? 12.140 -8.668 -1.426 1.00 97.88 196 VAL A N 1
ATOM 1612 C CA . VAL A 1 196 ? 11.010 -8.006 -0.768 1.00 97.88 196 VAL A CA 1
ATOM 1613 C C . VAL A 1 196 ? 9.682 -8.631 -1.193 1.00 97.88 196 VAL A C 1
ATOM 1615 O O . VAL A 1 196 ? 9.543 -9.181 -2.294 1.00 97.88 196 VAL A O 1
ATOM 1618 N N . ARG A 1 197 ? 8.696 -8.592 -0.288 1.00 97.88 197 ARG A N 1
ATOM 1619 C CA . ARG A 1 197 ? 7.372 -9.200 -0.493 1.00 97.88 197 ARG A CA 1
ATOM 1620 C C . ARG A 1 197 ? 6.213 -8.275 -0.103 1.00 97.88 197 ARG A C 1
ATOM 1622 O O . ARG A 1 197 ? 5.456 -8.611 0.812 1.00 97.88 197 ARG A O 1
ATOM 1629 N N . PRO A 1 198 ? 6.074 -7.100 -0.743 1.00 97.19 198 PRO A N 1
ATOM 1630 C CA . PRO A 1 198 ? 4.995 -6.185 -0.405 1.00 97.19 198 PRO A CA 1
ATOM 1631 C C . PRO A 1 198 ? 3.633 -6.816 -0.714 1.00 97.19 198 PRO A C 1
ATOM 1633 O O . PRO A 1 198 ? 3.491 -7.620 -1.639 1.00 97.19 198 PRO A O 1
ATOM 1636 N N . THR A 1 199 ? 2.629 -6.458 0.085 1.00 96.56 199 THR A N 1
ATOM 1637 C CA . THR A 1 199 ? 1.230 -6.832 -0.149 1.00 96.56 199 THR A CA 1
ATOM 1638 C C . THR A 1 199 ? 0.444 -5.570 -0.456 1.00 96.56 199 THR A C 1
ATOM 1640 O O . THR A 1 199 ? 0.443 -4.652 0.358 1.00 96.56 199 THR A O 1
ATOM 1643 N N . LEU A 1 200 ? -0.213 -5.529 -1.613 1.00 94.81 200 LEU A N 1
ATOM 1644 C CA . LEU A 1 200 ? -1.100 -4.437 -2.008 1.00 94.81 200 LEU A CA 1
ATOM 1645 C C . LEU A 1 200 ? -2.510 -4.981 -2.193 1.00 94.81 200 LEU A C 1
ATOM 1647 O O . LEU A 1 200 ? -2.691 -6.103 -2.666 1.00 94.81 200 LEU A O 1
ATOM 1651 N N . TRP A 1 201 ? -3.509 -4.185 -1.835 1.00 93.38 201 TRP A N 1
ATOM 1652 C CA . TRP A 1 201 ? -4.907 -4.501 -2.101 1.00 93.38 201 TRP A CA 1
ATOM 1653 C C . TRP A 1 201 ? -5.404 -3.651 -3.261 1.00 93.38 201 TRP A C 1
ATOM 1655 O O . TRP A 1 201 ? -5.351 -2.422 -3.220 1.00 93.38 201 TRP A O 1
ATOM 1665 N N . LEU A 1 202 ? -5.885 -4.316 -4.304 1.00 89.81 202 LEU A N 1
ATOM 1666 C CA . LEU A 1 202 ? -6.461 -3.672 -5.471 1.00 89.81 202 LEU A CA 1
ATOM 1667 C C . LEU A 1 202 ? -7.981 -3.624 -5.323 1.00 89.81 202 LEU A C 1
ATOM 1669 O O . LEU A 1 202 ? -8.634 -4.661 -5.218 1.00 89.81 202 LEU A O 1
ATOM 1673 N N . MET A 1 203 ? -8.542 -2.418 -5.346 1.00 87.44 203 MET A N 1
ATOM 1674 C CA . MET A 1 203 ? -9.986 -2.190 -5.352 1.00 87.44 203 MET A CA 1
ATOM 1675 C C . MET A 1 203 ? -10.413 -1.593 -6.683 1.00 87.44 203 MET A C 1
ATOM 1677 O O . MET A 1 203 ? -9.789 -0.661 -7.188 1.00 87.44 203 MET A O 1
ATOM 1681 N N . ILE A 1 204 ? -11.511 -2.105 -7.224 1.00 82.00 204 ILE A N 1
ATOM 1682 C CA . ILE A 1 204 ? -12.109 -1.623 -8.466 1.00 82.00 204 ILE A CA 1
ATOM 1683 C C . ILE A 1 204 ? -13.600 -1.436 -8.196 1.00 82.00 204 ILE A C 1
ATOM 1685 O O . ILE A 1 204 ? -14.262 -2.314 -7.645 1.00 82.00 204 ILE A O 1
ATOM 1689 N N . GLY A 1 205 ? -14.132 -0.271 -8.549 1.00 81.44 205 GLY A N 1
ATOM 1690 C CA . GLY A 1 205 ? -15.547 0.025 -8.377 1.00 81.44 205 GLY A CA 1
ATOM 1691 C C . GLY A 1 205 ? -15.883 1.490 -8.588 1.00 81.44 205 GLY A C 1
ATOM 1692 O O . GLY A 1 205 ? -15.015 2.311 -8.887 1.00 81.44 205 GLY A O 1
ATOM 1693 N N . SER A 1 206 ? -17.166 1.820 -8.435 1.00 84.38 206 SER A N 1
ATOM 1694 C CA . SER A 1 206 ? -17.620 3.207 -8.507 1.00 84.38 206 SER A CA 1
ATOM 1695 C C . SER A 1 206 ? -16.984 4.046 -7.400 1.00 84.38 206 SER A C 1
ATOM 1697 O O . SER A 1 206 ? -16.720 3.540 -6.309 1.00 84.38 206 SER A O 1
ATOM 1699 N N . LYS A 1 207 ? -16.806 5.349 -7.661 1.00 85.25 207 LYS A N 1
ATOM 1700 C CA . LYS A 1 207 ? -16.245 6.297 -6.687 1.00 85.25 207 LYS A CA 1
ATOM 1701 C C . LYS A 1 207 ? -16.944 6.209 -5.327 1.00 85.25 207 LYS A C 1
ATOM 1703 O O . LYS A 1 207 ? -16.267 6.224 -4.316 1.00 85.25 207 LYS A O 1
ATOM 1708 N N . THR A 1 208 ? -18.271 6.085 -5.311 1.00 87.06 208 THR A N 1
ATOM 1709 C CA . THR A 1 208 ? -19.068 5.975 -4.079 1.00 87.06 208 THR A CA 1
ATOM 1710 C C . THR A 1 208 ? -18.749 4.705 -3.291 1.00 87.06 208 THR A C 1
ATOM 1712 O O . THR A 1 208 ? -18.603 4.746 -2.077 1.00 87.06 208 THR A O 1
ATOM 1715 N N . VAL A 1 209 ? -18.629 3.557 -3.968 1.00 86.12 209 VAL A N 1
ATOM 1716 C CA . VAL A 1 209 ? -18.315 2.294 -3.287 1.00 86.12 209 VAL A CA 1
ATOM 1717 C C . VAL A 1 209 ? -16.878 2.320 -2.780 1.00 86.12 209 VAL A C 1
ATOM 1719 O O . VAL A 1 209 ? -16.636 1.990 -1.622 1.00 86.12 209 VAL A O 1
ATOM 1722 N N . THR A 1 210 ? -15.926 2.736 -3.617 1.00 87.88 210 THR A N 1
ATOM 1723 C CA . THR A 1 210 ? -14.513 2.746 -3.237 1.00 87.88 210 THR A CA 1
ATOM 1724 C C . THR A 1 210 ? -14.217 3.783 -2.160 1.00 87.88 210 THR A C 1
ATOM 1726 O O . THR A 1 210 ? -13.495 3.438 -1.231 1.00 87.88 210 THR A O 1
ATOM 1729 N N . SER A 1 211 ? -14.821 4.979 -2.188 1.00 89.31 211 SER A N 1
ATOM 1730 C CA . SER A 1 211 ? -14.661 5.963 -1.106 1.00 89.31 211 SER A CA 1
ATOM 1731 C C . SER A 1 211 ? -15.205 5.433 0.217 1.00 89.31 211 SER A C 1
ATOM 1733 O O . SER A 1 211 ? -14.512 5.508 1.224 1.00 89.31 211 SER A O 1
ATOM 1735 N N . SER A 1 212 ? -16.368 4.771 0.214 1.00 90.25 212 SER A N 1
ATOM 1736 C CA . SER A 1 212 ? -16.943 4.180 1.431 1.00 90.25 212 SER A CA 1
ATOM 1737 C C . SER A 1 212 ? -16.095 3.052 2.045 1.00 90.25 212 SER A C 1
ATOM 1739 O O . SER A 1 212 ? -16.211 2.778 3.239 1.00 90.25 212 SER A O 1
ATOM 1741 N N . LEU A 1 213 ? -15.233 2.392 1.262 1.00 91.38 213 LEU A N 1
ATOM 1742 C CA . LEU A 1 213 ? -14.450 1.232 1.705 1.00 91.38 213 LEU A CA 1
ATOM 1743 C C . LEU A 1 213 ? -12.966 1.542 1.932 1.00 91.38 213 LEU A C 1
ATOM 1745 O O . LEU A 1 213 ? -12.368 0.922 2.809 1.00 91.38 213 LEU A O 1
ATOM 1749 N N . TYR A 1 214 ? -12.380 2.485 1.188 1.00 91.69 214 TYR A N 1
ATOM 1750 C CA . TYR A 1 214 ? -10.932 2.715 1.122 1.00 91.69 214 TYR A CA 1
ATOM 1751 C C . TYR A 1 214 ? -10.280 2.845 2.502 1.00 91.69 214 TYR A C 1
ATOM 1753 O O . TYR A 1 214 ? -9.361 2.090 2.820 1.00 91.69 214 TYR A O 1
ATOM 1761 N N . GLN A 1 215 ? -10.822 3.717 3.356 1.00 91.00 215 GLN A N 1
ATOM 1762 C CA . GLN A 1 215 ? -10.282 3.969 4.695 1.00 91.00 215 GLN A CA 1
ATOM 1763 C C . GLN A 1 215 ? -10.310 2.710 5.580 1.00 91.00 215 GLN A C 1
ATOM 1765 O O . GLN A 1 215 ? -9.327 2.353 6.226 1.00 91.00 215 GLN A O 1
ATOM 1770 N N . ARG A 1 216 ? -11.428 1.974 5.572 1.00 91.94 216 ARG A N 1
ATOM 1771 C CA . ARG A 1 216 ? -11.597 0.746 6.372 1.00 91.94 216 ARG A CA 1
ATOM 1772 C C . ARG A 1 216 ? -10.730 -0.406 5.862 1.00 91.94 216 ARG A C 1
ATOM 1774 O O . ARG A 1 216 ? -10.262 -1.221 6.657 1.00 91.94 216 ARG A O 1
ATOM 1781 N N . MET A 1 217 ? -10.513 -0.477 4.552 1.00 91.38 217 MET A N 1
ATOM 1782 C CA . MET A 1 217 ? -9.623 -1.458 3.930 1.00 91.38 217 MET A CA 1
ATOM 1783 C C . MET A 1 217 ? -8.163 -1.182 4.273 1.00 91.38 217 MET A C 1
ATOM 1785 O O . MET A 1 217 ? -7.460 -2.115 4.644 1.00 91.38 217 MET A O 1
ATOM 1789 N N . GLY A 1 218 ? -7.733 0.085 4.232 1.00 92.25 218 GLY A N 1
ATOM 1790 C CA . GLY A 1 218 ? -6.394 0.490 4.669 1.00 92.25 218 GLY A CA 1
ATOM 1791 C C . GLY A 1 218 ? -6.105 0.041 6.102 1.00 92.25 218 GLY A C 1
ATOM 1792 O O . GLY A 1 218 ? -5.116 -0.648 6.344 1.00 92.25 218 GLY A O 1
ATOM 1793 N N . LEU A 1 219 ? -7.039 0.298 7.025 1.00 91.88 219 LEU A N 1
ATOM 1794 C CA . LEU A 1 219 ? -6.933 -0.179 8.409 1.00 91.88 219 LEU A CA 1
ATOM 1795 C C . LEU A 1 219 ? -6.886 -1.704 8.524 1.00 91.88 219 LEU A C 1
ATOM 1797 O O . LEU A 1 219 ? -6.166 -2.231 9.363 1.00 91.88 219 LEU A O 1
ATOM 1801 N N . SER A 1 220 ? -7.659 -2.424 7.709 1.00 91.25 220 SER A N 1
ATOM 1802 C CA . SER A 1 220 ? -7.681 -3.894 7.738 1.00 91.25 220 SER A CA 1
ATOM 1803 C C . SER A 1 220 ? -6.379 -4.499 7.199 1.00 91.25 220 SER A C 1
ATOM 1805 O O . SER A 1 220 ? -5.966 -5.572 7.641 1.00 91.25 220 SER A O 1
ATOM 1807 N N . LEU A 1 221 ? -5.721 -3.810 6.261 1.00 91.75 221 LEU A N 1
ATOM 1808 C CA . LEU A 1 221 ? -4.412 -4.189 5.736 1.00 91.75 221 LEU A CA 1
ATOM 1809 C C . LEU A 1 221 ? -3.296 -3.945 6.765 1.00 91.75 221 LEU A C 1
ATOM 1811 O O . LEU A 1 221 ? -2.411 -4.794 6.901 1.00 91.75 221 LEU A O 1
ATOM 1815 N N . GLU A 1 222 ? -3.356 -2.824 7.491 1.00 91.25 222 GLU A N 1
ATOM 1816 C CA . GLU A 1 222 ? -2.394 -2.440 8.534 1.00 91.25 222 GLU A CA 1
ATOM 1817 C C . GLU A 1 222 ? -2.562 -3.265 9.823 1.00 91.25 222 GLU A C 1
ATOM 1819 O O . GLU A 1 222 ? -1.585 -3.758 10.391 1.00 91.25 222 GLU A O 1
ATOM 1824 N N . HIS A 1 223 ? -3.803 -3.482 10.263 1.00 91.00 223 HIS A N 1
ATOM 1825 C CA . HIS A 1 223 ? -4.144 -4.150 11.520 1.00 91.00 223 HIS A CA 1
ATOM 1826 C C . HIS A 1 223 ? -4.759 -5.530 11.284 1.00 91.00 223 HIS A C 1
ATOM 1828 O O . HIS A 1 223 ? -5.961 -5.755 11.448 1.00 91.00 223 HIS A O 1
ATOM 1834 N N . ARG A 1 224 ? -3.907 -6.487 10.913 1.00 87.94 224 ARG A N 1
ATOM 1835 C CA . ARG A 1 224 ? -4.324 -7.880 10.711 1.00 87.94 224 ARG A CA 1
ATOM 1836 C C . ARG A 1 224 ? -4.689 -8.556 12.042 1.00 87.94 224 ARG A C 1
ATOM 1838 O O . ARG A 1 224 ? -4.068 -8.252 13.062 1.00 87.94 224 ARG A O 1
ATOM 1845 N N . PRO A 1 225 ? -5.639 -9.511 12.048 1.00 88.62 225 PRO A N 1
ATOM 1846 C CA . PRO A 1 225 ? -5.955 -10.286 13.243 1.00 88.62 225 PRO A CA 1
ATOM 1847 C C . PRO A 1 225 ? -4.715 -10.965 13.837 1.00 88.62 225 PRO A C 1
ATOM 1849 O O . PRO A 1 225 ? -3.941 -11.601 13.117 1.00 88.62 225 PRO A O 1
ATOM 1852 N N . LEU A 1 226 ? -4.551 -10.865 15.157 1.00 88.50 226 LEU A N 1
ATOM 1853 C CA . LEU A 1 226 ? -3.516 -11.594 15.883 1.00 88.50 226 LEU A CA 1
ATOM 1854 C C . LEU A 1 226 ? -3.990 -13.028 16.136 1.00 88.50 226 LEU A C 1
ATOM 1856 O O . LEU A 1 226 ? -5.008 -13.245 16.790 1.00 88.50 226 LEU A O 1
ATOM 1860 N N . VAL A 1 227 ? -3.234 -14.005 15.639 1.00 87.94 227 VAL A N 1
ATOM 1861 C CA . VAL A 1 227 ? -3.475 -15.429 15.900 1.00 87.94 227 VAL A CA 1
ATOM 1862 C C . VAL A 1 227 ? -2.475 -15.902 16.951 1.00 87.94 227 VAL A C 1
ATOM 1864 O O . VAL A 1 227 ? -1.268 -15.817 16.735 1.00 87.94 227 VAL A O 1
ATOM 1867 N N . MET A 1 228 ? -2.973 -16.398 18.086 1.00 83.88 228 MET A N 1
ATOM 1868 C CA . MET A 1 228 ? -2.156 -16.925 19.182 1.00 83.88 228 MET A CA 1
ATOM 1869 C C . MET A 1 228 ? -2.442 -18.412 19.383 1.00 83.88 228 MET A C 1
ATOM 1871 O O . MET A 1 228 ? -3.597 -18.822 19.484 1.00 83.88 228 MET A O 1
ATOM 1875 N N . PHE A 1 229 ? -1.381 -19.211 19.473 1.00 83.94 229 PHE A N 1
ATOM 1876 C CA . PHE A 1 229 ? -1.460 -20.627 19.817 1.00 83.94 229 PHE A CA 1
ATOM 1877 C C . PHE A 1 229 ? -1.047 -20.799 21.277 1.00 83.94 229 PHE A C 1
ATOM 1879 O O . PHE A 1 229 ? 0.070 -20.438 21.643 1.00 83.94 229 PHE A O 1
ATOM 1886 N N . ILE A 1 230 ? -1.937 -21.342 22.107 1.00 80.44 230 ILE A N 1
ATOM 1887 C CA . ILE A 1 230 ? -1.666 -21.598 23.527 1.00 80.44 230 ILE A CA 1
ATOM 1888 C C . ILE A 1 230 ? -1.481 -23.104 23.775 1.00 80.44 230 ILE A C 1
ATOM 1890 O O . ILE A 1 230 ? -2.271 -23.902 23.262 1.00 80.44 230 ILE A O 1
ATOM 1894 N N . PRO A 1 231 ? -0.456 -23.530 24.543 1.00 77.50 231 PRO A N 1
ATOM 1895 C CA . PRO A 1 231 ? -0.311 -24.925 24.942 1.00 77.50 231 PRO A CA 1
ATOM 1896 C C . PRO A 1 231 ? -1.518 -25.366 25.773 1.00 77.50 231 PRO A C 1
ATOM 1898 O O . PRO A 1 231 ? -1.782 -24.818 26.841 1.00 77.50 231 PRO A O 1
ATOM 1901 N N . PHE A 1 232 ? -2.249 -26.369 25.294 1.00 76.12 232 PHE A N 1
ATOM 1902 C CA . PHE A 1 232 ? -3.459 -26.846 25.951 1.00 76.12 232 PHE A CA 1
ATOM 1903 C C . PHE A 1 232 ? -3.192 -28.155 26.707 1.00 76.12 232 PHE A C 1
ATOM 1905 O O . PHE A 1 232 ? -2.903 -29.187 26.102 1.00 76.12 232 PHE A O 1
ATOM 1912 N N . LYS A 1 233 ? -3.278 -28.111 28.043 1.00 63.03 233 LYS 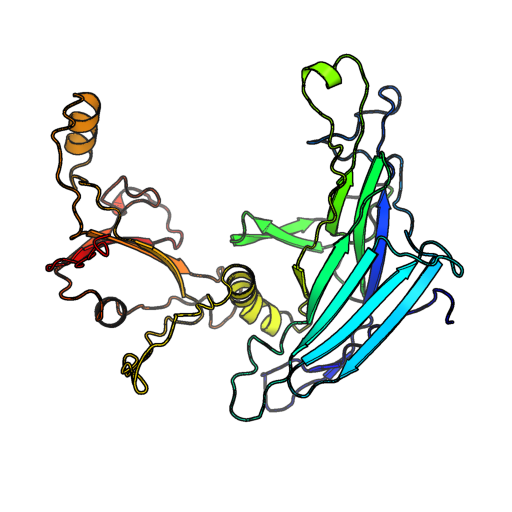A N 1
ATOM 1913 C CA . LYS A 1 233 ? -3.192 -29.270 28.950 1.00 63.03 233 LYS A CA 1
ATOM 1914 C C . LYS A 1 233 ? -4.443 -29.314 29.847 1.00 63.03 233 LYS A C 1
ATOM 1916 O O . LYS A 1 233 ? -4.369 -28.918 31.004 1.00 63.03 233 LYS A O 1
ATOM 1921 N N . GLY A 1 234 ? -5.605 -29.735 29.336 1.00 65.75 234 GLY A N 1
ATOM 1922 C CA . GLY A 1 234 ? -6.823 -29.847 30.161 1.00 65.75 234 GLY A CA 1
ATOM 1923 C C . GLY A 1 234 ? -8.113 -30.183 29.406 1.00 65.75 234 GLY A C 1
ATOM 1924 O O . GLY A 1 234 ? -8.101 -30.382 28.199 1.00 65.75 234 GLY A O 1
ATOM 1925 N N . THR A 1 235 ? -9.239 -30.274 30.121 1.00 59.91 235 THR A N 1
ATOM 1926 C CA . THR A 1 235 ? -10.599 -30.372 29.553 1.00 59.91 235 THR A CA 1
ATOM 1927 C C . THR A 1 235 ? -11.065 -29.009 29.042 1.00 59.91 235 THR A C 1
ATOM 1929 O O . THR A 1 235 ? -10.869 -28.011 29.728 1.00 59.91 235 THR A O 1
ATOM 1932 N N . SER A 1 236 ? -11.658 -28.988 27.839 1.00 58.53 236 SER A N 1
ATOM 1933 C CA . SER A 1 236 ? -12.054 -27.810 27.044 1.00 58.53 236 SER A CA 1
ATOM 1934 C C . SER A 1 236 ? -12.405 -26.581 27.891 1.00 58.53 236 SER A C 1
ATOM 1936 O O . SER A 1 236 ? -13.477 -26.523 28.493 1.00 58.53 236 SER A O 1
ATOM 1938 N N . ALA A 1 237 ? -11.513 -25.589 27.930 1.00 54.75 237 ALA A N 1
ATOM 1939 C CA . ALA A 1 237 ? -11.819 -24.303 28.537 1.00 54.75 237 ALA A CA 1
ATOM 1940 C C . ALA A 1 237 ? -12.840 -23.597 27.638 1.00 54.75 237 ALA A C 1
ATOM 1942 O O . ALA A 1 237 ? -12.490 -22.988 26.630 1.00 54.75 237 ALA A O 1
ATOM 1943 N N . THR A 1 238 ? -14.125 -23.695 27.974 1.00 54.81 238 THR A N 1
ATOM 1944 C CA . THR A 1 238 ? -15.122 -22.737 27.494 1.00 54.81 238 THR A CA 1
ATOM 1945 C C . THR A 1 238 ? -14.868 -21.422 28.222 1.00 54.81 238 THR A C 1
ATOM 1947 O O . THR A 1 238 ? -15.588 -21.076 29.162 1.00 54.81 238 THR A O 1
ATOM 1950 N N . GLU A 1 239 ? -13.804 -20.709 27.847 1.00 57.03 239 GLU A N 1
ATOM 1951 C CA . GLU A 1 239 ? -13.697 -19.302 28.207 1.00 57.03 239 GLU A CA 1
ATOM 1952 C C . GLU A 1 239 ? -14.921 -18.611 27.612 1.00 57.03 239 GLU A C 1
ATOM 1954 O O . GLU A 1 239 ? -15.120 -18.571 26.395 1.00 57.03 239 GLU A O 1
ATOM 1959 N N . LYS A 1 240 ? -15.809 -18.144 28.493 1.00 53.12 240 LYS A N 1
ATOM 1960 C CA . LYS A 1 240 ? -16.958 -17.336 28.103 1.00 53.12 240 LYS A CA 1
ATOM 1961 C C . LYS A 1 240 ? -16.406 -16.042 27.517 1.00 53.12 240 LYS A C 1
ATOM 1963 O O . LYS A 1 240 ? -16.093 -15.116 28.261 1.00 53.12 240 LYS A O 1
ATOM 1968 N N . MET A 1 241 ? -16.280 -15.991 26.192 1.00 53.75 241 MET A N 1
ATOM 1969 C CA . MET A 1 241 ? -16.084 -14.730 25.487 1.00 53.75 241 MET A CA 1
ATOM 1970 C C . MET A 1 241 ? -17.155 -13.734 25.962 1.00 53.75 241 MET A C 1
ATOM 1972 O O . MET A 1 241 ? -18.307 -14.142 26.165 1.00 53.75 241 MET A O 1
ATOM 1976 N N . PRO A 1 242 ? -16.807 -12.449 26.162 1.00 55.97 242 PRO A N 1
ATOM 1977 C CA . PRO A 1 242 ? -17.781 -11.429 26.525 1.00 55.97 242 PRO A CA 1
ATOM 1978 C C . PRO A 1 242 ? -18.979 -11.481 25.573 1.00 55.97 242 PRO A C 1
ATOM 1980 O O . PRO A 1 242 ? -18.813 -11.527 24.355 1.00 55.97 242 PRO A O 1
ATOM 1983 N N . SER A 1 243 ? -20.190 -11.505 26.128 1.00 58.38 243 SER A N 1
ATOM 1984 C CA . SER A 1 243 ? -21.417 -11.849 25.397 1.00 58.38 243 SER A CA 1
ATOM 1985 C C . SER A 1 243 ? -21.883 -10.797 24.387 1.00 58.38 243 SER A C 1
ATOM 1987 O O . SER A 1 243 ? -22.829 -11.056 23.646 1.00 58.38 243 SER A O 1
ATOM 1989 N N . VAL A 1 244 ? -21.238 -9.626 24.324 1.00 67.25 244 VAL A N 1
ATOM 1990 C CA . VAL A 1 244 ? -21.556 -8.576 23.350 1.00 67.25 244 VAL A CA 1
ATOM 1991 C C . VAL A 1 244 ? -20.262 -7.920 22.853 1.00 67.25 244 VAL A C 1
ATOM 1993 O O . VAL A 1 244 ? -19.533 -7.338 23.662 1.00 67.25 244 VAL A O 1
ATOM 1996 N N . PRO A 1 245 ? -19.957 -7.978 21.543 1.00 72.50 245 PRO A N 1
ATOM 1997 C CA . PRO A 1 245 ? -18.816 -7.268 20.985 1.00 72.50 245 PRO A CA 1
ATOM 1998 C C . PRO A 1 245 ? -19.038 -5.756 21.084 1.00 72.50 245 PRO A C 1
ATOM 2000 O O . PRO A 1 245 ? -20.109 -5.242 20.759 1.00 72.50 245 PRO A O 1
ATOM 2003 N N . ILE A 1 246 ? -18.009 -5.029 21.514 1.00 79.56 246 ILE A N 1
ATOM 2004 C CA . ILE A 1 246 ? -18.006 -3.568 21.451 1.00 79.56 246 ILE A CA 1
ATOM 2005 C C . ILE A 1 246 ? -17.750 -3.168 19.997 1.00 79.56 246 ILE A C 1
ATOM 2007 O O . ILE A 1 246 ? -16.678 -3.439 19.457 1.00 79.56 246 ILE A O 1
ATOM 2011 N N . VAL A 1 247 ? -18.727 -2.515 19.369 1.00 83.94 247 VAL A N 1
ATOM 2012 C CA . VAL A 1 247 ? -18.645 -2.080 17.968 1.00 83.94 247 VAL A CA 1
ATOM 2013 C C . VAL A 1 247 ? -18.628 -0.555 17.910 1.00 83.94 247 VAL A C 1
ATOM 2015 O O . VAL A 1 247 ? -19.528 0.106 18.429 1.00 83.94 247 VAL A O 1
ATOM 2018 N N . LEU A 1 248 ? -17.593 0.008 17.286 1.00 88.94 248 LEU A N 1
ATOM 2019 C CA . LEU A 1 248 ? -17.522 1.436 16.974 1.00 88.94 248 LEU A CA 1
ATOM 2020 C C . LEU A 1 248 ? -18.283 1.741 15.673 1.00 88.94 248 LEU A C 1
ATOM 2022 O O . LEU A 1 248 ? -18.386 0.864 14.810 1.00 88.94 248 LEU A O 1
ATOM 2026 N N . PRO A 1 249 ? -18.794 2.975 15.497 1.00 91.88 249 PRO A N 1
ATOM 2027 C CA . PRO A 1 249 ? -19.316 3.416 14.209 1.00 91.88 249 PRO A CA 1
ATOM 2028 C C . PRO A 1 249 ? -18.297 3.174 13.080 1.00 91.88 249 PRO A C 1
ATOM 2030 O O . PRO A 1 249 ? -17.100 3.353 13.302 1.00 91.88 249 PRO A O 1
ATOM 2033 N N . PRO A 1 250 ? -18.733 2.811 11.861 1.00 92.12 250 PRO A N 1
ATOM 2034 C CA . PRO A 1 250 ? -17.833 2.448 10.757 1.00 92.12 250 PRO A CA 1
ATOM 2035 C C . PRO A 1 250 ? -16.9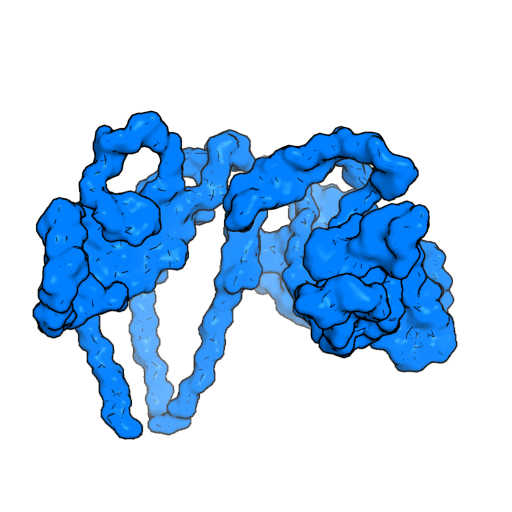15 3.587 10.283 1.00 92.12 250 PRO A C 1
ATOM 2037 O O . PRO A 1 250 ? -15.948 3.331 9.571 1.00 92.12 250 PRO A O 1
ATOM 2040 N N . ASN A 1 251 ? -17.208 4.829 10.669 1.00 92.38 251 ASN A N 1
ATOM 2041 C CA . ASN A 1 251 ? -16.402 6.020 10.418 1.00 92.38 251 ASN A CA 1
ATOM 2042 C C . ASN A 1 251 ? -15.491 6.422 11.588 1.00 92.38 251 ASN A C 1
ATOM 2044 O O . ASN A 1 251 ? -14.836 7.459 11.501 1.00 92.38 251 ASN A O 1
ATOM 2048 N N . ILE A 1 252 ? -15.415 5.615 12.652 1.00 92.06 252 ILE A N 1
ATOM 2049 C CA . ILE A 1 252 ? -14.551 5.842 13.812 1.00 92.06 252 ILE A CA 1
ATOM 2050 C C . ILE A 1 252 ? -13.575 4.677 13.990 1.00 92.06 252 ILE A C 1
ATOM 2052 O O . ILE A 1 252 ? -13.966 3.513 14.017 1.00 92.06 252 ILE A O 1
ATOM 2056 N N . HIS A 1 253 ? -12.302 5.002 14.198 1.00 91.44 253 HIS A N 1
ATOM 2057 C CA . HIS A 1 253 ? -11.247 4.042 14.506 1.00 91.44 253 HIS A CA 1
ATOM 2058 C C . HIS A 1 253 ? -10.572 4.353 15.844 1.00 91.44 253 HIS A C 1
ATOM 2060 O O . HIS A 1 253 ? -10.293 5.511 16.162 1.00 91.44 253 HIS A O 1
ATOM 2066 N N . LEU A 1 254 ? -10.299 3.305 16.622 1.00 91.00 254 LEU A N 1
ATOM 2067 C CA . LEU A 1 254 ? -9.511 3.373 17.847 1.00 91.00 254 LEU A CA 1
ATOM 2068 C C . LEU A 1 254 ? -8.021 3.295 17.502 1.00 91.00 254 LEU A C 1
ATOM 2070 O O . LEU A 1 254 ? -7.528 2.218 17.193 1.00 91.00 254 LEU A O 1
ATOM 2074 N N . GLN A 1 255 ? -7.311 4.416 17.608 1.00 89.12 255 GLN A N 1
ATOM 2075 C CA . GLN A 1 255 ? -5.871 4.468 17.332 1.00 89.12 255 GLN A CA 1
ATOM 2076 C C . GLN A 1 255 ? -5.034 4.045 18.536 1.00 89.12 255 GLN A C 1
ATOM 2078 O O . GLN A 1 255 ? -3.996 3.410 18.391 1.00 89.12 255 GLN A O 1
ATOM 2083 N N . ILE A 1 256 ? -5.446 4.470 19.733 1.00 87.06 256 ILE A N 1
ATOM 2084 C CA . ILE A 1 256 ? -4.706 4.215 20.968 1.00 87.06 256 ILE A CA 1
ATOM 2085 C C . ILE A 1 256 ? -5.703 3.858 22.057 1.00 87.06 256 ILE A C 1
ATOM 2087 O O . ILE A 1 256 ? -6.637 4.614 22.326 1.00 87.06 256 ILE A O 1
ATOM 2091 N N . LEU A 1 257 ? -5.448 2.725 22.701 1.00 86.81 257 LEU A N 1
ATOM 2092 C CA . LEU A 1 257 ? -5.977 2.375 24.006 1.00 86.81 257 LEU A CA 1
ATOM 2093 C C . LEU A 1 257 ? -4.812 1.819 24.815 1.00 86.81 257 LEU A C 1
ATOM 2095 O O . LEU A 1 257 ? -4.397 0.682 24.603 1.00 86.81 257 LEU A O 1
ATOM 2099 N N . SER A 1 258 ? -4.237 2.635 25.689 1.00 83.38 258 SER A N 1
ATOM 2100 C CA . SER A 1 258 ? -3.059 2.234 26.455 1.00 83.38 258 SER A CA 1
ATOM 2101 C C . SER A 1 258 ? -3.147 2.681 27.904 1.00 83.38 258 SER A C 1
ATOM 2103 O O . SER A 1 258 ? -3.792 3.672 28.232 1.00 83.38 258 SER A O 1
ATOM 2105 N N . VAL A 1 259 ? -2.479 1.934 28.777 1.00 79.88 259 VAL A N 1
ATOM 2106 C CA . VAL A 1 259 ? -2.256 2.303 30.176 1.00 79.88 259 VAL A CA 1
ATOM 2107 C C . VAL A 1 259 ? -0.807 2.776 30.250 1.00 79.88 259 VAL A C 1
ATOM 2109 O O . VAL A 1 259 ? 0.089 1.943 30.369 1.00 79.88 259 VAL A O 1
ATOM 2112 N N . PRO A 1 260 ? -0.526 4.078 30.084 1.00 69.88 260 PRO A N 1
ATOM 2113 C CA . PRO A 1 260 ? 0.847 4.555 29.939 1.00 69.88 260 PRO A CA 1
ATOM 2114 C C . PRO A 1 260 ? 1.689 4.325 31.199 1.00 69.88 260 PRO A C 1
ATOM 2116 O O . PRO A 1 260 ? 2.910 4.251 31.105 1.00 69.88 260 PRO A O 1
ATOM 2119 N N . GLY A 1 261 ? 1.057 4.228 32.377 1.00 67.69 261 GLY A N 1
ATOM 2120 C CA . GLY A 1 261 ? 1.767 4.073 33.647 1.00 67.69 261 GLY A CA 1
ATOM 2121 C C . GLY A 1 261 ? 2.624 5.292 34.006 1.00 67.69 261 GLY A C 1
ATOM 2122 O O . GLY A 1 261 ? 3.549 5.178 34.801 1.00 67.69 261 GLY A O 1
ATOM 2123 N N . TRP A 1 262 ? 2.359 6.464 33.421 1.00 67.19 262 TRP A N 1
ATOM 2124 C CA . TRP A 1 262 ? 3.085 7.705 33.708 1.00 67.19 262 TRP A CA 1
ATOM 2125 C C . TRP A 1 262 ? 2.241 8.636 34.578 1.00 67.19 262 TRP A C 1
ATOM 2127 O O . TRP A 1 262 ? 1.042 8.801 34.348 1.00 67.19 262 TRP A O 1
ATOM 2137 N N . SER A 1 263 ? 2.873 9.292 35.553 1.00 63.06 263 SER A N 1
ATOM 2138 C CA . SER A 1 263 ? 2.229 10.323 36.368 1.00 63.06 263 SER A CA 1
ATOM 2139 C C . SER A 1 263 ? 2.249 11.670 35.634 1.00 63.06 263 SER A C 1
ATOM 2141 O O . SER A 1 263 ? 3.295 12.314 35.522 1.00 63.06 263 SER A O 1
ATOM 2143 N N . TYR A 1 264 ? 1.101 12.120 35.143 1.00 63.34 264 TYR A N 1
ATOM 2144 C CA . TYR A 1 264 ? 0.968 13.434 34.511 1.00 63.34 264 TYR A CA 1
ATOM 2145 C C . TYR A 1 264 ? 0.198 14.394 35.436 1.00 63.34 264 TYR A C 1
ATOM 2147 O O . TYR A 1 264 ? -0.904 14.055 35.875 1.00 63.34 264 TYR A O 1
ATOM 2155 N N . SER A 1 265 ? 0.733 15.587 35.736 1.00 66.69 265 SER A N 1
ATOM 2156 C CA . SER A 1 265 ? -0.062 16.618 36.435 1.00 66.69 265 SER A CA 1
ATOM 2157 C C . SER A 1 265 ? -0.949 17.330 35.421 1.00 66.69 265 SER A C 1
ATOM 2159 O O . SER A 1 265 ? -0.462 17.821 34.408 1.00 66.69 265 SER A O 1
ATOM 2161 N N . SER A 1 266 ? -2.248 17.420 35.706 1.00 64.94 266 SER A N 1
ATOM 2162 C CA . SER A 1 266 ? -3.213 18.213 34.930 1.00 64.94 266 SER A CA 1
ATOM 2163 C C . SER A 1 266 ? -2.816 19.692 34.812 1.00 64.94 266 SER A C 1
ATOM 2165 O O . SER A 1 266 ? -3.205 20.368 33.861 1.00 64.94 266 SER A O 1
ATOM 2167 N N . ASN A 1 267 ? -2.007 20.201 35.746 1.00 71.75 267 ASN A N 1
ATOM 2168 C CA . ASN A 1 267 ? -1.451 21.545 35.686 1.00 71.75 267 ASN A CA 1
ATOM 2169 C C . ASN A 1 267 ? -0.125 21.538 34.907 1.00 71.75 267 ASN A C 1
ATOM 2171 O O . ASN A 1 267 ? 0.902 21.079 35.402 1.00 71.75 267 ASN A O 1
ATOM 2175 N N . HIS A 1 268 ? -0.144 22.077 33.686 1.00 71.69 268 HIS A N 1
ATOM 2176 C CA . HIS A 1 268 ? 1.022 22.097 32.798 1.00 71.69 268 HIS A CA 1
ATOM 2177 C C . HIS A 1 268 ? 2.219 22.854 33.393 1.00 71.69 268 HIS A C 1
ATOM 2179 O O . HIS A 1 268 ? 3.347 22.372 33.321 1.00 71.69 268 HIS A O 1
ATOM 2185 N N . THR A 1 269 ? 1.984 24.015 34.012 1.00 76.88 269 THR A N 1
ATOM 2186 C CA . THR A 1 269 ? 3.050 24.827 34.618 1.00 76.88 269 THR A CA 1
ATOM 2187 C C . THR A 1 269 ? 3.743 24.059 35.736 1.00 76.88 269 THR A C 1
ATOM 2189 O O . THR A 1 269 ? 4.968 24.039 35.813 1.00 76.88 269 THR A O 1
ATOM 2192 N N . GLU A 1 270 ? 2.963 23.373 36.568 1.00 75.56 270 GLU A N 1
ATOM 2193 C CA . GLU A 1 270 ? 3.483 22.501 37.618 1.00 75.56 270 GLU A CA 1
ATOM 2194 C C . GLU A 1 270 ? 4.220 21.289 37.034 1.00 75.56 270 GLU A C 1
ATOM 2196 O O . GLU A 1 270 ? 5.317 20.959 37.478 1.00 75.56 270 GLU A O 1
ATOM 2201 N N . HIS A 1 271 ? 3.659 20.649 36.004 1.00 74.56 271 HIS A N 1
ATOM 2202 C CA . HIS A 1 271 ? 4.270 19.492 35.356 1.00 74.56 271 HIS A CA 1
ATOM 2203 C C . HIS A 1 271 ? 5.652 19.824 34.777 1.00 74.56 271 HIS A C 1
ATOM 2205 O O . HIS A 1 271 ? 6.625 19.120 35.045 1.00 74.56 271 HIS A O 1
ATOM 2211 N N . ILE A 1 272 ? 5.752 20.927 34.032 1.00 75.19 272 ILE A N 1
ATOM 2212 C CA . ILE A 1 272 ? 7.001 21.402 33.433 1.00 75.19 272 ILE A CA 1
ATOM 2213 C C . ILE A 1 272 ? 8.001 21.836 34.508 1.00 75.19 272 ILE A C 1
ATOM 2215 O O . ILE A 1 272 ? 9.179 21.489 34.427 1.00 75.19 272 ILE A O 1
ATOM 2219 N N . HIS A 1 273 ? 7.541 22.530 35.551 1.00 77.38 273 HIS A N 1
ATOM 2220 C CA . HIS A 1 273 ? 8.379 22.898 36.695 1.00 77.38 273 HIS A CA 1
ATOM 2221 C C . HIS A 1 273 ? 8.987 21.674 37.386 1.00 77.38 273 HIS A C 1
ATOM 2223 O O . HIS A 1 273 ? 10.180 21.663 37.688 1.00 77.38 273 HIS A O 1
ATOM 2229 N N . ASN A 1 274 ? 8.197 20.616 37.578 1.00 72.69 274 ASN A N 1
ATOM 2230 C CA . ASN A 1 274 ? 8.658 19.369 38.187 1.00 72.69 274 ASN A CA 1
ATOM 2231 C C . ASN A 1 274 ? 9.662 18.624 37.291 1.00 72.69 274 ASN A C 1
ATOM 2233 O O . ASN A 1 274 ? 10.653 18.096 37.796 1.00 72.69 274 ASN A O 1
ATOM 2237 N N . LEU A 1 275 ? 9.465 18.638 35.965 1.00 72.81 275 LEU A N 1
ATOM 2238 C CA . LEU A 1 275 ? 10.428 18.077 35.009 1.00 72.81 275 LEU A CA 1
ATOM 2239 C C . LEU A 1 275 ? 11.774 18.816 35.051 1.00 72.81 275 LEU A C 1
ATOM 2241 O O . LEU A 1 275 ? 12.822 18.174 35.122 1.00 72.81 275 LEU A O 1
ATOM 2245 N N . TYR A 1 276 ? 11.757 20.154 35.047 1.00 75.06 276 TYR A N 1
ATOM 2246 C CA . TYR A 1 276 ? 12.980 20.965 35.071 1.00 75.06 276 TYR A CA 1
ATOM 2247 C C . TYR A 1 276 ? 13.736 20.891 36.393 1.00 75.06 276 TYR A C 1
ATOM 2249 O O . TYR A 1 276 ? 14.962 20.977 36.399 1.00 75.06 276 TYR A O 1
ATOM 2257 N N . LYS A 1 277 ? 13.034 20.692 37.511 1.00 72.94 277 LYS A N 1
ATOM 2258 C CA . LYS A 1 277 ? 13.669 20.514 38.820 1.00 72.94 277 LYS A CA 1
ATOM 2259 C C . LYS A 1 277 ? 14.450 19.208 38.955 1.00 72.94 277 LYS A C 1
ATOM 2261 O O . LYS A 1 277 ? 15.131 19.029 39.960 1.00 72.94 277 LYS A O 1
ATOM 2266 N N . GLY A 1 278 ? 14.355 18.293 37.985 1.00 60.72 278 GLY A N 1
ATOM 2267 C CA . GLY A 1 278 ? 14.980 16.973 38.082 1.00 60.72 278 GLY A CA 1
ATOM 2268 C C . GLY A 1 278 ? 14.420 16.144 39.238 1.00 60.72 278 GLY A C 1
ATOM 2269 O O . GLY A 1 278 ? 14.988 15.106 39.576 1.00 60.72 278 GLY A O 1
ATOM 2270 N N . ASP A 1 279 ? 13.297 16.583 39.814 1.00 56.38 279 ASP A N 1
ATOM 2271 C CA . ASP A 1 279 ? 12.596 15.928 40.904 1.00 56.38 279 ASP A CA 1
ATOM 2272 C C . ASP A 1 279 ? 11.804 14.770 40.291 1.00 56.38 279 ASP A C 1
ATOM 2274 O O . ASP A 1 279 ? 10.575 14.728 40.257 1.00 56.38 279 ASP A O 1
ATOM 2278 N N . ARG A 1 280 ? 12.552 13.794 39.760 1.00 55.50 280 ARG A N 1
ATOM 2279 C CA . ARG A 1 280 ? 12.097 12.418 39.617 1.00 55.50 280 ARG A CA 1
ATOM 2280 C C . ARG A 1 280 ? 11.914 11.873 41.031 1.00 55.50 280 ARG A C 1
ATOM 2282 O O . ARG A 1 280 ? 12.565 10.902 41.419 1.00 55.50 280 ARG A O 1
ATOM 2289 N N . GLN A 1 281 ? 11.001 12.459 41.811 1.00 54.81 281 GLN A N 1
ATOM 2290 C CA . GLN A 1 281 ? 10.286 11.654 42.781 1.00 54.81 281 GLN A CA 1
ATOM 2291 C C . GLN A 1 281 ? 9.897 10.394 42.018 1.00 54.81 281 GLN A C 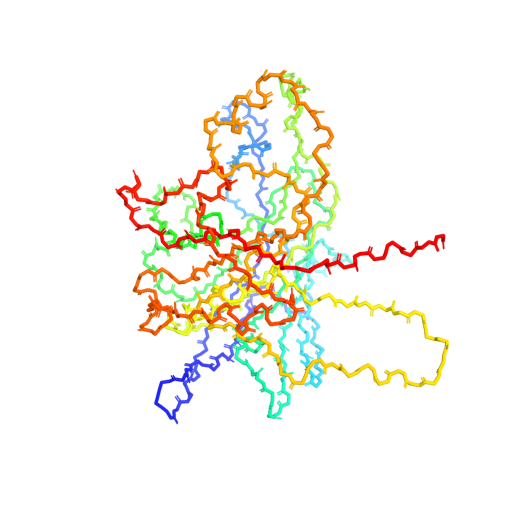1
ATOM 2293 O O . GLN A 1 281 ? 9.469 10.484 40.865 1.00 54.81 281 GLN A O 1
ATOM 2298 N N . LYS A 1 282 ? 10.165 9.225 42.600 1.00 51.53 282 LYS A N 1
ATOM 2299 C CA . LYS A 1 282 ? 9.664 7.947 42.099 1.00 51.53 282 LYS A CA 1
ATOM 2300 C C . LYS A 1 282 ? 8.140 8.045 42.093 1.00 51.53 282 LYS A C 1
ATOM 2302 O O . LYS A 1 282 ? 7.486 7.566 43.014 1.00 51.53 282 LYS A O 1
ATOM 2307 N N . THR A 1 283 ? 7.572 8.751 41.128 1.00 57.44 283 THR A N 1
ATOM 2308 C CA . THR A 1 283 ? 6.147 8.872 40.969 1.00 57.44 283 THR A CA 1
ATOM 2309 C C . THR A 1 283 ? 5.729 7.484 40.547 1.00 57.44 283 THR A C 1
ATOM 2311 O O . THR A 1 283 ? 6.113 6.982 39.489 1.00 57.44 283 THR A O 1
ATOM 2314 N N . ALA A 1 284 ? 5.083 6.788 41.480 1.00 62.28 284 ALA A N 1
ATOM 2315 C CA . ALA A 1 284 ? 4.594 5.450 41.234 1.00 62.28 284 ALA A CA 1
ATOM 2316 C C . ALA A 1 284 ? 3.774 5.485 39.940 1.00 62.28 284 ALA A C 1
ATOM 2318 O O . ALA A 1 284 ? 2.987 6.412 39.729 1.00 62.28 284 ALA A O 1
ATOM 2319 N N . ALA A 1 285 ? 4.022 4.517 39.061 1.00 66.94 285 ALA A N 1
ATOM 2320 C CA . ALA A 1 285 ? 3.342 4.437 37.782 1.00 66.94 285 ALA A CA 1
ATOM 2321 C C . ALA A 1 285 ? 1.822 4.492 37.993 1.00 66.94 285 ALA A C 1
ATOM 2323 O O . ALA A 1 285 ? 1.262 3.690 38.745 1.00 66.94 285 ALA A O 1
ATOM 2324 N N . ASP A 1 286 ? 1.159 5.463 37.360 1.00 71.06 286 ASP A N 1
ATOM 2325 C CA . ASP A 1 286 ? -0.282 5.634 37.514 1.00 71.06 286 ASP A CA 1
ATOM 2326 C C . ASP A 1 286 ? -1.028 4.758 36.503 1.00 71.06 286 ASP A C 1
ATOM 2328 O O . ASP A 1 286 ? -1.302 5.150 35.367 1.00 71.06 286 ASP A O 1
ATOM 2332 N N . PHE A 1 287 ? -1.345 3.538 36.931 1.00 73.81 287 PHE A N 1
ATOM 2333 C CA . PHE A 1 287 ? -2.126 2.578 36.148 1.00 73.81 287 PHE A CA 1
ATOM 2334 C C . PHE A 1 287 ? -3.639 2.835 36.195 1.00 73.81 287 PHE A C 1
ATOM 2336 O O . PHE A 1 287 ? -4.406 2.080 35.598 1.00 73.81 287 PHE A O 1
ATOM 2343 N N . HIS A 1 288 ? -4.085 3.889 36.887 1.00 74.38 288 HIS A N 1
ATOM 2344 C CA . HIS A 1 288 ? -5.489 4.302 36.909 1.00 74.38 288 HIS A CA 1
ATOM 2345 C C . HIS A 1 288 ? -5.841 5.178 35.711 1.00 74.38 288 HIS A C 1
ATOM 2347 O O . HIS A 1 288 ? -7.006 5.503 35.517 1.00 74.38 288 HIS A O 1
ATOM 2353 N N . ARG A 1 289 ? -4.866 5.563 34.885 1.00 75.44 289 ARG A N 1
ATOM 2354 C CA . ARG A 1 289 ? -5.103 6.378 33.695 1.00 75.44 289 ARG A CA 1
ATOM 2355 C C . ARG A 1 289 ? -5.001 5.545 32.436 1.00 75.44 289 ARG A C 1
ATOM 2357 O O . ARG A 1 289 ? -4.058 4.782 32.249 1.00 75.44 289 ARG A O 1
ATOM 2364 N N . VAL A 1 290 ? -5.955 5.760 31.543 1.00 78.88 290 VAL A N 1
ATOM 2365 C CA . VAL A 1 290 ? -5.996 5.182 30.208 1.00 78.88 290 VAL A CA 1
ATOM 2366 C C . VAL A 1 290 ? -5.946 6.295 29.184 1.00 78.88 290 VAL A C 1
ATOM 2368 O O . VAL A 1 290 ? -6.740 7.231 29.218 1.00 78.88 290 VAL A O 1
ATOM 2371 N N . LEU A 1 291 ? -5.005 6.186 28.258 1.00 82.25 291 LEU A N 1
ATOM 2372 C CA . LEU A 1 291 ? -4.930 7.041 27.093 1.00 82.25 291 LEU A CA 1
ATOM 2373 C C . LEU A 1 291 ? -5.838 6.471 26.006 1.00 82.25 291 LEU A C 1
ATOM 2375 O O . LEU A 1 291 ? -5.660 5.331 25.573 1.00 82.25 291 LEU A O 1
ATOM 2379 N N . LEU A 1 292 ? -6.796 7.282 25.566 1.00 85.81 292 LEU A N 1
ATOM 2380 C CA . LEU A 1 292 ? -7.745 6.956 24.515 1.00 85.81 292 LEU A CA 1
ATOM 2381 C C . LEU A 1 292 ? -7.589 7.939 23.353 1.00 85.81 292 LEU A C 1
ATOM 2383 O O . LEU A 1 292 ? -7.764 9.149 23.517 1.00 85.81 292 LEU A O 1
ATOM 2387 N N . ARG A 1 293 ? -7.327 7.413 22.156 1.00 87.62 293 ARG A N 1
ATOM 2388 C CA . ARG A 1 293 ? -7.317 8.189 20.914 1.00 87.62 293 ARG A CA 1
ATOM 2389 C C . ARG A 1 293 ? -8.261 7.571 19.901 1.00 87.62 293 ARG A C 1
ATOM 2391 O O . ARG A 1 293 ? -8.086 6.416 19.514 1.00 87.62 293 ARG A O 1
ATOM 2398 N N . ILE A 1 294 ? -9.220 8.369 19.446 1.00 88.31 294 ILE A N 1
ATOM 2399 C CA . ILE A 1 294 ? -10.150 7.994 18.381 1.00 88.31 294 ILE A CA 1
ATOM 2400 C C . ILE A 1 294 ? -9.978 8.922 17.180 1.00 88.31 294 ILE A C 1
ATOM 2402 O O . ILE A 1 294 ? -9.707 10.116 17.327 1.00 88.31 294 ILE A O 1
ATOM 2406 N N . GLN A 1 295 ? -10.145 8.364 15.988 1.00 89.81 295 GLN A N 1
ATOM 2407 C CA . GLN A 1 295 ? -10.039 9.072 14.719 1.00 89.81 295 GLN A CA 1
ATOM 2408 C C . GLN A 1 295 ? -11.333 8.923 13.928 1.00 89.81 295 GLN A C 1
ATOM 2410 O O . GLN A 1 295 ? -11.850 7.816 13.794 1.00 89.81 295 GLN A O 1
ATOM 2415 N N . HIS A 1 296 ? -11.807 10.032 13.359 1.00 91.44 296 HIS A N 1
ATOM 2416 C CA . HIS A 1 296 ? -12.779 9.992 12.274 1.00 91.44 296 HIS A CA 1
ATOM 2417 C C . HIS A 1 296 ? -12.062 9.658 10.964 1.00 91.44 296 HIS A C 1
ATOM 2419 O O . HIS A 1 296 ? -11.034 10.261 10.657 1.00 91.44 296 HIS A O 1
ATOM 2425 N N . LEU A 1 297 ? -12.566 8.674 10.226 1.00 92.06 297 LEU A N 1
ATOM 2426 C CA . LEU A 1 297 ? -11.861 8.109 9.073 1.00 92.06 297 LEU A CA 1
ATOM 2427 C C . LEU A 1 297 ? -12.057 8.882 7.776 1.00 92.06 297 LEU A C 1
ATOM 2429 O O . LEU A 1 297 ? -11.159 8.882 6.945 1.00 92.06 297 LEU A O 1
ATOM 2433 N N . TYR A 1 298 ? -13.209 9.524 7.616 1.00 91.56 298 TYR A N 1
ATOM 2434 C CA . TYR A 1 298 ? -13.605 10.136 6.353 1.00 91.56 298 TYR A CA 1
ATOM 2435 C C . TYR A 1 298 ? -13.421 11.649 6.400 1.00 91.56 298 TYR A C 1
ATOM 2437 O O . TYR A 1 298 ? -13.718 12.283 7.422 1.00 91.56 298 TYR A O 1
ATOM 2445 N N . GLU A 1 299 ? -12.959 12.218 5.291 1.00 90.62 299 GLU A N 1
ATOM 2446 C CA . GLU A 1 299 ? -12.918 13.659 5.062 1.00 90.62 299 GLU A CA 1
ATOM 2447 C C . GLU A 1 299 ? -14.328 14.229 4.863 1.00 90.62 299 GLU A C 1
ATOM 244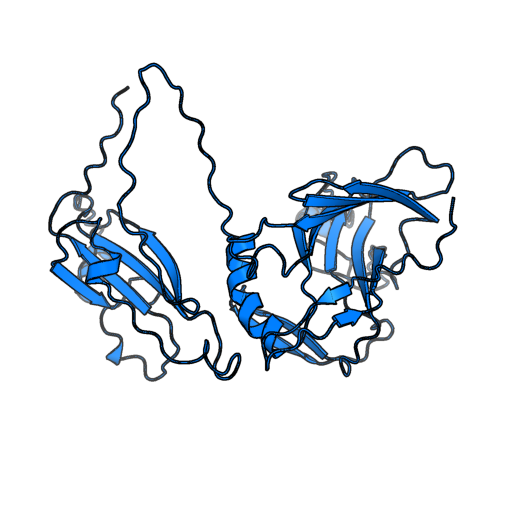9 O O . GLU A 1 299 ? -15.297 13.499 4.623 1.00 90.62 299 GLU A O 1
ATOM 2454 N N . ALA A 1 300 ? -14.459 15.555 4.956 1.00 88.69 300 ALA A N 1
ATOM 2455 C CA . ALA A 1 300 ? -15.702 16.224 4.591 1.00 88.69 300 ALA A CA 1
ATOM 2456 C C . ALA A 1 300 ? -16.047 15.908 3.125 1.00 88.69 300 ALA A C 1
ATOM 2458 O O . ALA A 1 300 ? -15.180 15.936 2.257 1.00 88.69 300 ALA A O 1
ATOM 2459 N N . ASP A 1 301 ? -17.314 15.580 2.870 1.00 89.06 301 ASP A N 1
ATOM 2460 C CA . ASP A 1 301 ? -17.857 15.288 1.536 1.00 89.06 301 ASP A CA 1
ATOM 2461 C C . ASP A 1 301 ? -17.245 14.073 0.796 1.00 89.06 301 ASP A C 1
ATOM 2463 O O . ASP A 1 301 ? -17.550 13.849 -0.378 1.00 89.06 301 ASP A O 1
ATOM 2467 N N . GLU A 1 302 ? -16.435 13.244 1.469 1.00 90.19 302 GLU A N 1
ATOM 2468 C CA . GLU A 1 302 ? -15.893 11.992 0.911 1.00 90.19 302 GLU A CA 1
ATOM 2469 C C . GLU A 1 302 ? -16.982 10.922 0.700 1.00 90.19 302 GLU A C 1
ATOM 2471 O O . GLU A 1 302 ? -17.002 10.232 -0.326 1.00 90.19 302 GLU A O 1
ATOM 2476 N N . ASP A 1 303 ? -17.912 10.808 1.650 1.00 92.69 303 ASP A N 1
ATOM 2477 C CA . ASP A 1 303 ? -19.064 9.912 1.607 1.00 92.69 303 ASP A CA 1
ATOM 2478 C C . ASP A 1 303 ? -20.307 10.587 2.227 1.00 92.69 303 ASP A C 1
ATOM 2480 O O . ASP A 1 303 ? -20.224 11.183 3.305 1.00 92.69 303 ASP A O 1
ATOM 2484 N N . PRO A 1 304 ? -21.495 10.503 1.598 1.00 91.69 304 PRO A N 1
ATOM 2485 C CA . PRO A 1 304 ? -22.689 11.209 2.070 1.00 91.69 304 PRO A CA 1
ATOM 2486 C C . PRO A 1 304 ? -23.170 10.786 3.468 1.00 91.69 304 PRO A C 1
ATOM 2488 O O . PRO A 1 304 ? -23.881 11.562 4.113 1.00 91.69 304 PRO A O 1
ATOM 2491 N N . VAL A 1 305 ? -22.800 9.590 3.939 1.00 92.94 305 VAL A N 1
ATOM 2492 C CA . VAL A 1 305 ? -23.204 9.037 5.239 1.00 92.94 305 VAL A CA 1
ATOM 2493 C C . VAL A 1 305 ? -22.019 8.989 6.204 1.00 92.94 305 VAL A C 1
ATOM 2495 O O . VAL A 1 305 ? -22.121 9.481 7.325 1.00 92.94 305 VAL A O 1
ATOM 2498 N N . LEU A 1 306 ? -20.889 8.426 5.779 1.00 93.38 306 LEU A N 1
ATOM 2499 C CA . LEU A 1 306 ? -19.730 8.154 6.633 1.00 93.38 306 LEU A CA 1
ATOM 2500 C C . LEU A 1 306 ? -18.907 9.409 6.947 1.00 93.38 306 LEU A C 1
ATOM 2502 O O . LEU A 1 306 ? -18.228 9.437 7.971 1.00 93.38 306 LEU A O 1
ATOM 2506 N N . SER A 1 307 ? -19.023 10.474 6.148 1.00 92.75 307 SER A N 1
ATOM 2507 C CA . SER A 1 307 ? -18.425 11.781 6.461 1.00 92.75 307 SER A CA 1
ATOM 2508 C C . SER A 1 307 ? -19.206 12.585 7.507 1.00 92.75 307 SER A C 1
ATOM 2510 O O . SER A 1 307 ? -18.782 13.679 7.880 1.00 92.75 307 SER A O 1
ATOM 2512 N N . LYS A 1 308 ? -20.372 12.108 7.966 1.00 92.19 308 LYS A N 1
ATOM 2513 C CA . LYS A 1 308 ? -21.185 12.821 8.963 1.00 92.19 308 LYS A CA 1
ATOM 2514 C C . LYS A 1 308 ? -20.674 12.572 10.389 1.00 92.19 308 LYS A C 1
ATOM 2516 O O . LYS A 1 308 ? -20.125 11.505 10.656 1.00 92.19 308 LYS A O 1
ATOM 2521 N N . PRO A 1 309 ? -20.888 13.517 11.330 1.00 89.69 309 PRO A N 1
ATOM 2522 C CA . PRO A 1 309 ? -20.479 13.343 12.721 1.00 89.69 309 PRO A CA 1
ATOM 2523 C C . PRO A 1 309 ? -21.015 12.043 13.332 1.00 89.69 309 PRO A C 1
ATOM 2525 O O . PRO A 1 309 ? -22.199 11.732 13.207 1.00 89.69 309 PRO A O 1
ATOM 2528 N N . ALA A 1 310 ? -20.154 11.315 14.041 1.00 87.31 310 ALA A N 1
ATOM 2529 C CA . ALA A 1 310 ? -20.516 10.107 14.775 1.00 87.31 310 ALA A CA 1
ATOM 2530 C C . ALA A 1 310 ? -20.390 10.312 16.288 1.00 87.31 310 ALA A C 1
ATOM 2532 O O . ALA A 1 310 ? -19.550 11.073 16.767 1.00 87.31 310 ALA A O 1
ATOM 2533 N N . SER A 1 311 ? -21.226 9.602 17.044 1.00 84.88 311 SER A N 1
ATOM 2534 C CA . SER A 1 311 ? -21.195 9.590 18.508 1.00 84.88 311 SER A CA 1
ATOM 2535 C C . SER A 1 311 ? -20.683 8.247 19.012 1.00 84.88 311 SER A C 1
ATOM 2537 O O . SER A 1 311 ? -21.111 7.198 18.535 1.00 84.88 311 SER A O 1
ATOM 2539 N N . VAL A 1 312 ? -19.795 8.276 20.006 1.00 83.31 312 VAL A N 1
ATOM 2540 C CA . VAL A 1 312 ? -19.275 7.074 20.670 1.00 83.31 312 VAL A CA 1
ATOM 2541 C C . VAL A 1 312 ? -19.723 7.080 22.125 1.00 83.31 312 VAL A C 1
ATOM 2543 O O . VAL A 1 312 ? -19.415 8.005 22.876 1.00 83.31 312 VAL A O 1
ATOM 2546 N N . ASN A 1 313 ? -20.425 6.028 22.550 1.00 83.00 313 ASN A N 1
ATOM 2547 C CA . ASN A 1 313 ? -20.765 5.845 23.957 1.00 83.00 313 ASN A CA 1
ATOM 2548 C C . ASN A 1 313 ? -19.551 5.287 24.712 1.00 83.00 313 ASN A C 1
ATOM 2550 O O . ASN A 1 313 ? -19.352 4.075 24.779 1.00 83.00 313 ASN A O 1
ATOM 2554 N N . LEU A 1 314 ? -18.747 6.178 25.297 1.00 79.38 314 LEU A N 1
ATOM 2555 C CA . LEU A 1 314 ? -17.529 5.803 26.023 1.00 79.38 314 LEU A CA 1
ATOM 2556 C C . LEU A 1 314 ? -17.799 4.906 27.238 1.00 79.38 314 LEU A C 1
ATOM 2558 O O . LEU A 1 314 ? -16.984 4.043 27.544 1.00 79.38 314 LEU A O 1
ATOM 2562 N N . LYS A 1 315 ? -18.956 5.049 27.897 1.00 76.31 315 LYS A N 1
ATOM 2563 C CA . LYS A 1 315 ? -19.332 4.192 29.031 1.00 76.31 315 LYS A CA 1
ATOM 2564 C C . LYS A 1 315 ? -19.544 2.743 28.590 1.00 76.31 315 LYS A C 1
ATOM 2566 O O . LYS A 1 315 ? -19.108 1.829 29.279 1.00 76.31 315 LYS A O 1
ATOM 2571 N N . ALA A 1 316 ? -20.192 2.541 27.443 1.00 78.69 316 ALA A N 1
ATOM 2572 C CA . ALA A 1 316 ? -20.349 1.216 26.849 1.00 78.69 316 ALA A CA 1
ATOM 2573 C C . ALA A 1 316 ? -19.020 0.691 26.280 1.00 78.69 316 ALA A C 1
ATOM 2575 O O . ALA A 1 316 ? -18.691 -0.477 26.461 1.00 78.69 316 ALA A O 1
ATOM 2576 N N . PHE A 1 317 ? -18.233 1.559 25.639 1.00 77.88 317 PHE A N 1
ATOM 2577 C CA . PHE A 1 317 ? -16.948 1.200 25.035 1.00 77.88 317 PHE A CA 1
ATOM 2578 C C . PHE A 1 317 ? -15.913 0.741 26.073 1.00 77.88 317 PHE A C 1
ATOM 2580 O O . PHE A 1 317 ? -15.194 -0.227 25.855 1.00 77.88 317 PHE A O 1
ATOM 2587 N N . LEU A 1 318 ? -15.862 1.401 27.230 1.00 77.38 318 LEU A N 1
ATOM 2588 C CA . LEU A 1 318 ? -14.903 1.109 28.298 1.00 77.38 318 LEU A CA 1
ATOM 2589 C C . LEU A 1 318 ? -15.499 0.223 29.400 1.00 77.38 318 LEU A C 1
ATOM 2591 O O . LEU A 1 318 ? -14.900 0.095 30.462 1.00 77.38 318 LEU A O 1
ATOM 2595 N N . VAL A 1 319 ? -16.656 -0.411 29.166 1.00 74.81 319 VAL A N 1
ATOM 2596 C CA . VAL A 1 319 ? -17.380 -1.188 30.191 1.00 74.81 319 VAL A CA 1
ATOM 2597 C C . VAL A 1 319 ? -16.525 -2.301 30.810 1.00 74.81 319 VAL A C 1
ATOM 2599 O O . VAL A 1 319 ? -16.636 -2.586 32.001 1.00 74.81 319 VAL A O 1
ATOM 2602 N N . HIS A 1 320 ? -15.623 -2.892 30.022 1.00 73.38 320 HIS A N 1
ATOM 2603 C CA . HIS A 1 320 ? -14.720 -3.953 30.471 1.00 73.38 320 HIS A CA 1
ATOM 2604 C C . HIS A 1 320 ? -13.500 -3.432 31.242 1.00 73.38 320 HIS A C 1
ATOM 2606 O O . HIS A 1 320 ? -12.858 -4.201 31.952 1.00 73.38 320 HIS A O 1
ATOM 2612 N N . LEU A 1 321 ? -13.192 -2.135 31.157 1.00 69.94 321 LEU A N 1
ATOM 2613 C CA . LEU A 1 321 ? -12.069 -1.519 31.867 1.00 69.94 321 LEU A CA 1
ATOM 2614 C C . LEU A 1 321 ? -12.425 -1.099 33.306 1.00 69.94 321 LEU A C 1
ATOM 2616 O O . LEU A 1 321 ? -11.694 -0.328 33.914 1.00 69.94 321 LEU A O 1
ATOM 2620 N N . LYS A 1 322 ? -13.494 -1.654 33.894 1.00 66.25 322 LYS A N 1
ATOM 2621 C CA . LYS A 1 322 ? -14.020 -1.309 35.230 1.00 66.25 322 LYS A CA 1
ATOM 2622 C C . LYS A 1 322 ? -14.473 0.166 35.328 1.00 66.25 322 LYS A C 1
ATOM 2624 O O . LYS A 1 322 ? -14.698 0.838 34.326 1.00 66.25 322 LYS A O 1
ATOM 2629 N N . MET A 1 323 ? -14.747 0.638 36.547 1.00 59.78 323 MET A N 1
ATOM 2630 C CA . MET A 1 323 ? -15.445 1.900 36.817 1.00 59.78 323 MET A CA 1
ATOM 2631 C C . MET A 1 323 ? -14.689 3.129 36.285 1.00 59.78 323 MET A C 1
ATOM 2633 O O . MET A 1 323 ? -13.603 3.478 36.742 1.00 59.78 323 MET A O 1
ATOM 2637 N N . PHE A 1 324 ? -15.340 3.812 35.351 1.00 63.19 324 PHE A N 1
ATOM 2638 C CA . PHE A 1 324 ? -14.957 5.095 34.780 1.00 63.19 324 PHE A CA 1
ATOM 2639 C C . PHE A 1 324 ? -15.270 6.256 35.749 1.00 63.19 324 PHE A C 1
ATOM 2641 O O . PHE A 1 324 ? -16.417 6.378 36.185 1.00 63.19 324 PHE A O 1
ATOM 2648 N N . LYS A 1 325 ? -14.281 7.107 36.075 1.00 70.56 325 LYS A N 1
ATOM 2649 C CA . LYS A 1 325 ? -14.455 8.285 36.952 1.00 70.56 325 LYS A CA 1
ATOM 2650 C C . LYS A 1 325 ? -14.567 9.595 36.175 1.00 70.56 325 LYS A C 1
ATOM 2652 O O . LYS A 1 325 ? -15.560 10.303 36.318 1.00 70.56 325 LYS A O 1
ATOM 2657 N N . THR A 1 326 ? -13.548 9.932 35.385 1.00 74.50 326 THR A N 1
ATOM 2658 C CA . THR A 1 326 ? -13.414 11.246 34.736 1.00 74.50 326 THR A CA 1
ATOM 2659 C C . THR A 1 326 ? -12.845 11.114 33.316 1.00 74.50 326 THR A C 1
ATOM 2661 O O . THR A 1 326 ? -12.054 10.215 33.026 1.00 74.50 326 THR A O 1
ATOM 2664 N N . ILE A 1 327 ? -13.269 12.009 32.411 1.00 75.56 327 ILE A N 1
ATOM 2665 C CA . ILE A 1 327 ? -12.661 12.221 31.084 1.00 75.56 327 ILE A CA 1
ATOM 2666 C C . ILE A 1 327 ? -11.995 13.583 31.119 1.00 75.56 327 ILE A C 1
ATOM 2668 O O . ILE A 1 327 ? -12.638 14.579 31.453 1.00 75.56 327 ILE A O 1
ATOM 2672 N N . THR A 1 328 ? -10.741 13.627 30.691 1.00 75.56 328 THR A N 1
ATOM 2673 C CA . THR A 1 328 ? -10.024 14.876 30.468 1.00 75.56 328 THR A CA 1
ATOM 2674 C C . THR A 1 328 ? -9.497 14.918 29.038 1.00 75.56 328 THR A C 1
ATOM 2676 O O . THR A 1 328 ? -8.868 13.969 28.573 1.00 75.56 328 THR A O 1
ATOM 2679 N N . TRP A 1 329 ? -9.761 16.017 28.333 1.00 72.81 329 TRP A N 1
ATOM 2680 C CA . TRP A 1 329 ? -9.310 16.227 26.956 1.00 72.81 329 TRP A CA 1
ATOM 2681 C C . TRP A 1 329 ? -7.919 16.850 26.917 1.00 72.81 329 TRP A C 1
ATOM 2683 O O . TRP A 1 329 ? -7.656 17.827 27.624 1.00 72.81 329 TRP A O 1
ATOM 2693 N N . PHE A 1 330 ? -7.069 16.322 26.039 1.00 74.25 330 PHE A N 1
ATOM 2694 C CA . PHE A 1 330 ? -5.691 16.770 25.870 1.00 74.25 330 PHE A CA 1
ATOM 2695 C C . PHE A 1 330 ? -5.359 17.082 24.411 1.00 74.25 330 PHE A C 1
ATOM 2697 O O . PHE A 1 330 ? -6.010 16.587 23.491 1.00 74.25 330 PHE A O 1
ATOM 2704 N N . SER A 1 331 ? -4.307 17.877 24.194 1.00 72.06 331 SER A N 1
ATOM 2705 C CA . SER A 1 331 ? -3.650 17.999 22.887 1.00 72.06 331 SER A CA 1
ATOM 2706 C C . SER A 1 331 ? -3.233 16.631 22.341 1.00 72.06 331 SER A C 1
ATOM 2708 O O . SER A 1 331 ? -3.068 15.685 23.101 1.00 72.06 331 SER A O 1
ATOM 2710 N N . LEU A 1 332 ? -2.985 16.517 21.033 1.00 72.75 332 LEU A N 1
ATOM 2711 C CA . LEU A 1 332 ? -2.655 15.234 20.390 1.00 72.75 332 LEU A CA 1
ATOM 2712 C C . LEU A 1 332 ? -1.410 14.529 20.970 1.00 72.75 332 LEU A C 1
ATOM 2714 O O . LEU A 1 332 ? -1.302 13.309 20.876 1.00 72.75 332 LEU A O 1
ATOM 2718 N N . ALA A 1 333 ? -0.489 15.295 21.561 1.00 71.94 333 ALA A N 1
ATOM 2719 C CA . ALA A 1 333 ? 0.707 14.788 22.233 1.00 71.94 333 ALA A CA 1
ATOM 2720 C C . ALA A 1 333 ? 0.479 14.430 23.718 1.00 71.94 333 ALA A C 1
ATOM 2722 O O . ALA A 1 333 ? 1.391 13.929 24.364 1.00 71.94 333 ALA A O 1
ATOM 2723 N N . GLY A 1 334 ? -0.705 14.704 24.277 1.00 68.62 334 GLY A N 1
ATOM 2724 C CA . GLY A 1 334 ? -1.026 14.449 25.685 1.00 68.62 334 GLY A CA 1
ATOM 2725 C C . GLY A 1 334 ? -0.488 15.492 26.672 1.00 68.62 334 GLY A C 1
ATOM 2726 O O . GLY A 1 334 ? -0.499 15.239 27.869 1.00 68.62 334 GLY A O 1
ATOM 2727 N N . LEU A 1 335 ? -0.013 16.650 26.192 1.00 65.69 335 LEU A N 1
ATOM 2728 C CA . LEU A 1 335 ? 0.771 17.614 26.991 1.00 65.69 335 LEU A CA 1
ATOM 2729 C C . LEU A 1 335 ? 0.011 18.865 27.452 1.00 65.69 335 LEU A C 1
ATOM 2731 O O . LEU A 1 335 ? 0.519 19.619 28.278 1.00 65.69 335 LEU A O 1
ATOM 2735 N N . PHE A 1 336 ? -1.164 19.145 26.888 1.00 63.56 336 PHE A N 1
ATOM 2736 C CA . PHE A 1 336 ? -1.916 20.363 27.204 1.00 63.56 336 PHE A CA 1
ATOM 2737 C C . PHE A 1 336 ? -3.377 20.031 27.466 1.00 63.56 336 PHE A C 1
ATOM 2739 O O . PHE A 1 336 ? -4.044 19.474 26.596 1.00 63.56 336 PHE A O 1
ATOM 2746 N N . GLN A 1 337 ? -3.858 20.386 28.654 1.00 60.81 337 GLN A N 1
ATOM 2747 C CA . GLN A 1 337 ? -5.272 20.377 29.013 1.00 60.81 337 GLN A CA 1
ATOM 2748 C C . GLN A 1 337 ? -5.878 21.720 28.577 1.00 60.81 337 GLN A C 1
ATOM 2750 O O . GLN A 1 337 ? -5.228 22.746 28.745 1.00 60.81 337 GLN A O 1
ATOM 2755 N N . HIS A 1 338 ? -7.098 21.704 28.029 1.00 55.28 338 HIS A N 1
ATOM 2756 C CA . HIS A 1 338 ? -7.835 22.825 27.404 1.00 55.28 338 HIS A CA 1
ATOM 2757 C C . HIS A 1 338 ? -7.681 22.964 25.881 1.00 55.28 338 HIS A C 1
ATOM 2759 O O . HIS A 1 338 ? -6.830 23.670 25.351 1.00 55.28 338 HIS A O 1
ATOM 2765 N N . PHE A 1 339 ? -8.641 22.362 25.176 1.00 51.75 339 PHE A N 1
ATOM 2766 C CA . PHE A 1 339 ? -8.872 22.531 23.737 1.00 51.75 339 PHE A CA 1
ATOM 2767 C C . PHE A 1 339 ? -9.433 23.921 23.355 1.00 51.75 339 PHE A C 1
ATOM 2769 O O . PHE A 1 339 ? -9.548 24.227 22.174 1.00 51.75 339 PHE A O 1
ATOM 2776 N N . SER A 1 340 ? -9.785 24.778 24.324 1.00 45.94 340 SER A N 1
ATOM 2777 C CA . SER A 1 340 ? -10.438 26.077 24.075 1.00 45.94 340 SER A CA 1
ATOM 2778 C C . SER A 1 340 ? -9.496 27.192 23.601 1.00 45.94 340 SER A C 1
ATOM 2780 O O . SER A 1 340 ? -9.976 28.251 23.207 1.00 45.94 340 SER A O 1
ATOM 2782 N N . ALA A 1 341 ? -8.175 26.985 23.622 1.00 37.88 341 ALA A N 1
ATOM 2783 C CA . ALA A 1 341 ? -7.192 27.986 23.190 1.00 37.88 341 ALA A CA 1
ATOM 2784 C C . ALA A 1 341 ? -6.735 27.826 21.724 1.00 37.88 341 ALA A C 1
ATOM 2786 O O . ALA A 1 341 ? -5.991 28.665 21.223 1.00 37.88 341 ALA A O 1
ATOM 2787 N N . ILE A 1 342 ? -7.184 26.783 21.016 1.00 43.41 342 ILE A N 1
ATOM 2788 C CA . ILE A 1 342 ? -6.836 26.545 19.609 1.00 43.41 342 ILE A CA 1
ATOM 2789 C C . ILE A 1 342 ? -8.072 26.853 18.757 1.00 43.41 342 ILE A C 1
ATOM 2791 O O . ILE A 1 342 ? -8.935 26.005 18.543 1.00 43.41 342 ILE A O 1
ATOM 2795 N N . HIS A 1 343 ? -8.174 28.097 18.286 1.00 34.41 343 HIS A N 1
ATOM 2796 C CA . HIS A 1 343 ? -9.175 28.531 17.304 1.00 34.41 343 HIS A CA 1
ATOM 2797 C C . HIS A 1 343 ? -8.862 27.929 15.920 1.00 34.41 343 HIS A C 1
ATOM 2799 O O . HIS A 1 343 ? -8.386 28.630 15.038 1.00 34.41 343 HIS A O 1
ATOM 2805 N N . SER A 1 344 ? -9.073 26.624 15.730 1.00 35.72 344 SER A N 1
ATOM 2806 C CA . SER A 1 344 ? -9.394 26.013 14.428 1.00 35.72 344 SER A CA 1
ATOM 2807 C C . SER A 1 344 ? -9.663 24.518 14.620 1.00 35.72 344 SER A C 1
ATOM 2809 O O . SER A 1 344 ? -8.804 23.766 15.082 1.00 35.72 344 SER A O 1
ATOM 2811 N N . LEU A 1 345 ? -10.885 24.095 14.312 1.00 32.94 345 LEU A N 1
ATOM 2812 C CA . LEU A 1 345 ? -11.396 22.751 14.546 1.00 32.94 345 LEU A CA 1
ATOM 2813 C C . LEU A 1 345 ? -10.993 21.823 13.387 1.00 32.94 345 LEU A C 1
ATOM 2815 O O . LEU A 1 345 ? -11.496 21.977 12.280 1.00 32.94 345 LEU A O 1
ATOM 2819 N N . PHE A 1 346 ? -10.163 20.812 13.652 1.00 37.34 346 PHE A N 1
ATOM 2820 C CA . PHE A 1 346 ? -10.128 19.589 12.843 1.00 37.34 346 PHE A CA 1
ATOM 2821 C C . PHE A 1 346 ? -10.180 18.360 13.757 1.00 37.34 346 PHE A C 1
ATOM 2823 O O . PHE A 1 346 ? -9.552 18.309 14.812 1.00 37.34 346 PHE A O 1
ATOM 2830 N N . ILE A 1 347 ? -11.005 17.396 13.350 1.00 43.75 347 ILE A N 1
ATOM 2831 C CA . ILE A 1 347 ? -11.569 16.286 14.129 1.00 43.75 347 ILE A CA 1
ATOM 2832 C C . ILE A 1 347 ? -10.477 15.277 14.529 1.00 43.75 347 ILE A C 1
ATOM 2834 O O . ILE A 1 347 ? -10.299 14.238 13.898 1.00 43.75 347 ILE A O 1
ATOM 2838 N N . ARG A 1 348 ? -9.721 15.580 15.587 1.00 49.19 348 ARG A N 1
ATOM 2839 C CA . ARG A 1 348 ? -8.844 14.626 16.281 1.00 49.19 348 ARG A CA 1
ATOM 2840 C C . ARG A 1 348 ? -8.981 14.830 17.781 1.00 49.19 348 ARG A C 1
ATOM 2842 O O . ARG A 1 348 ? -8.727 15.917 18.290 1.00 49.19 348 ARG A O 1
ATOM 2849 N N . LEU A 1 349 ? -9.404 13.778 18.470 1.00 51.81 349 LEU A N 1
ATOM 2850 C CA . LEU A 1 349 ? -9.751 13.811 19.885 1.00 51.81 349 LEU A CA 1
ATOM 2851 C C . LEU A 1 349 ? -8.824 12.859 20.647 1.00 51.81 349 LEU A C 1
ATOM 2853 O O . LEU A 1 349 ? -8.824 11.650 20.403 1.00 51.81 349 LEU A O 1
ATOM 2857 N N . LEU A 1 350 ? -8.028 13.416 21.563 1.00 45.50 350 LEU A N 1
ATOM 2858 C CA . LEU A 1 350 ? -7.261 12.660 22.550 1.00 45.50 350 LEU A CA 1
ATOM 2859 C C . LEU A 1 350 ? -7.870 12.894 23.931 1.00 45.50 350 LEU A C 1
ATOM 2861 O O . LEU A 1 350 ? -8.012 14.038 24.370 1.00 45.50 350 LEU A O 1
ATOM 2865 N N . ALA A 1 351 ? -8.214 11.808 24.614 1.00 51.22 351 ALA A N 1
ATOM 2866 C CA . ALA A 1 351 ? -8.717 11.838 25.976 1.00 51.22 351 ALA A CA 1
ATOM 2867 C C . ALA A 1 351 ? -7.840 10.977 26.885 1.00 51.22 351 ALA A C 1
ATOM 2869 O O . ALA A 1 351 ? -7.412 9.888 26.508 1.00 51.22 351 ALA A O 1
ATOM 2870 N N . VAL A 1 352 ? -7.618 11.448 28.108 1.00 50.44 352 VAL A N 1
ATOM 2871 C CA . VAL A 1 352 ? -7.167 10.606 29.215 1.00 50.44 352 VAL A CA 1
ATOM 2872 C C . VAL A 1 352 ? -8.384 10.293 30.072 1.00 50.44 352 VAL A C 1
ATOM 2874 O O . VAL A 1 352 ? -9.143 11.184 30.461 1.00 50.44 352 VAL A O 1
ATOM 2877 N N . VAL A 1 353 ? -8.574 9.008 30.324 1.00 53.47 353 VAL A N 1
ATOM 2878 C CA . VAL A 1 353 ? -9.672 8.439 31.089 1.00 53.47 353 VAL A CA 1
ATOM 2879 C C . VAL A 1 353 ? -9.130 7.932 32.416 1.00 53.47 353 VAL A C 1
ATOM 2881 O O . VAL A 1 353 ? -8.207 7.124 32.433 1.00 53.47 353 VAL A O 1
ATOM 2884 N N . GLU A 1 354 ? -9.712 8.379 33.524 1.00 43.78 354 GLU A N 1
ATOM 2885 C CA . GLU A 1 354 ? -9.374 7.876 34.855 1.00 43.78 354 GLU A CA 1
ATOM 2886 C C . GLU A 1 354 ? -10.310 6.721 35.253 1.00 43.78 354 GLU A C 1
ATOM 2888 O O . GLU A 1 354 ? -11.539 6.822 35.158 1.00 43.78 354 GLU A O 1
ATOM 2893 N N . ILE A 1 355 ? -9.723 5.621 35.713 1.00 38.47 355 ILE A N 1
ATOM 2894 C CA . ILE A 1 355 ? -10.371 4.371 36.105 1.00 38.47 355 ILE A CA 1
ATOM 2895 C C . ILE A 1 355 ? -10.183 4.173 37.608 1.00 38.47 355 ILE A C 1
ATOM 2897 O O . ILE A 1 355 ? -9.098 4.344 38.150 1.00 38.47 355 ILE A O 1
ATOM 2901 N N . SER A 1 356 ? -11.235 3.781 38.322 1.00 34.41 356 SER A N 1
ATOM 2902 C CA . SER A 1 356 ? -11.217 3.708 39.787 1.00 34.41 356 SER A CA 1
ATOM 2903 C C . SER A 1 356 ? -10.590 2.446 40.388 1.00 34.41 356 SER A C 1
ATOM 2905 O O . SER A 1 356 ? -10.626 2.291 41.606 1.00 34.41 356 SER A O 1
ATOM 2907 N N . THR A 1 357 ? -10.105 1.507 39.581 1.00 36.03 357 THR A N 1
ATOM 2908 C CA . THR A 1 357 ? -9.701 0.168 40.040 1.00 36.03 357 THR A CA 1
ATOM 2909 C C . THR A 1 357 ? -8.541 -0.365 39.216 1.00 36.03 357 THR A C 1
ATOM 2911 O O . THR A 1 357 ? -8.576 -0.255 37.994 1.00 36.03 357 THR A O 1
ATOM 2914 N N . TYR A 1 358 ? -7.582 -1.019 39.878 1.00 33.84 358 TYR A N 1
ATOM 2915 C CA . TYR A 1 358 ? -6.412 -1.636 39.255 1.00 33.84 358 TYR A CA 1
ATOM 2916 C C . TYR A 1 358 ? -6.776 -2.488 38.028 1.00 33.84 358 TYR A C 1
ATOM 2918 O O . TYR A 1 358 ? -7.581 -3.430 38.119 1.00 33.84 358 TYR A O 1
ATOM 2926 N N . LEU A 1 359 ? -6.130 -2.194 36.898 1.00 32.06 359 LEU A N 1
ATOM 2927 C CA . LEU A 1 359 ? -5.820 -3.208 35.899 1.00 32.06 359 LEU A CA 1
ATOM 2928 C C . LEU A 1 359 ? -4.734 -4.073 36.530 1.00 32.06 359 LEU A C 1
ATOM 2930 O O . LEU A 1 359 ? -3.576 -3.678 36.622 1.00 32.06 359 LEU A O 1
ATOM 2934 N N . THR A 1 360 ? -5.135 -5.211 37.083 1.00 30.48 360 THR A N 1
ATOM 2935 C CA . THR A 1 360 ? -4.198 -6.195 37.615 1.00 30.48 360 THR A CA 1
ATOM 2936 C C . THR A 1 360 ? -3.439 -6.792 36.437 1.00 30.48 360 THR A C 1
ATOM 2938 O O . THR A 1 360 ? -3.889 -7.766 35.842 1.00 30.48 360 THR A O 1
ATOM 2941 N N . TYR A 1 361 ? -2.308 -6.186 36.077 1.00 31.38 361 TYR A N 1
ATOM 2942 C CA . TYR A 1 361 ? -1.236 -6.916 35.422 1.00 31.38 361 TYR A CA 1
ATOM 2943 C C . TYR A 1 361 ? -0.658 -7.835 36.493 1.00 31.38 361 TYR A C 1
ATOM 2945 O O . TYR A 1 361 ? -0.012 -7.372 37.429 1.00 31.38 361 TYR A O 1
ATOM 2953 N N . THR A 1 362 ? -0.983 -9.119 36.416 1.00 28.89 362 THR A N 1
ATOM 2954 C CA . THR A 1 362 ? -0.174 -10.154 37.048 1.00 28.89 362 THR A CA 1
ATOM 2955 C C . THR A 1 362 ? 0.952 -10.430 36.058 1.00 28.89 362 THR A C 1
ATOM 2957 O O . THR A 1 362 ? 0.691 -10.978 34.986 1.00 28.89 362 THR A O 1
ATOM 2960 N N . PRO A 1 363 ? 2.201 -10.013 36.335 1.00 30.98 363 PRO A N 1
ATOM 2961 C CA . PRO A 1 363 ? 3.318 -10.682 35.699 1.00 30.98 363 PRO A CA 1
ATOM 2962 C C . PRO A 1 363 ? 3.158 -12.149 36.092 1.00 30.98 363 PRO A C 1
ATOM 2964 O O . PRO A 1 363 ? 2.996 -12.440 37.277 1.00 30.98 363 PRO A O 1
ATOM 2967 N N . ASN A 1 364 ? 3.125 -13.065 35.129 1.00 30.77 364 ASN A N 1
ATOM 2968 C CA . ASN A 1 364 ? 3.346 -14.458 35.485 1.00 30.77 364 ASN A CA 1
ATOM 2969 C C . ASN A 1 364 ? 4.712 -14.510 36.177 1.00 30.77 364 ASN A C 1
ATOM 2971 O O . ASN A 1 364 ? 5.728 -14.184 35.562 1.00 30.77 364 ASN A O 1
ATOM 2975 N N . ASP A 1 365 ? 4.702 -14.833 37.466 1.00 31.73 365 ASP A N 1
ATOM 2976 C CA . ASP A 1 365 ? 5.901 -15.187 38.202 1.00 31.73 365 ASP A CA 1
ATOM 2977 C C . ASP A 1 365 ? 6.507 -16.440 37.552 1.00 31.73 365 ASP A C 1
ATOM 2979 O O . ASP A 1 365 ? 5.841 -17.472 37.450 1.00 31.73 365 ASP A O 1
ATOM 2983 N N . THR A 1 366 ? 7.781 -16.310 37.162 1.00 33.25 366 THR A N 1
ATOM 2984 C CA . THR A 1 366 ? 8.765 -17.341 36.752 1.00 33.25 366 THR A CA 1
ATOM 2985 C C . THR A 1 366 ? 8.543 -18.135 35.468 1.00 33.25 366 THR A C 1
ATOM 2987 O O . THR A 1 366 ? 7.549 -18.884 35.354 1.00 33.25 366 THR A O 1
#

InterPro domains:
  IPR011013 Galactose mutarotase-like domain superfamily [SSF74650] (20-359)
  IPR011682 Glycosyl hydrolase family 38, C-terminal [PF07748] (21-165)
  IPR050843 Glycosyl Hydrolase Family 38 [PTHR11607] (19-168)

Foldseek 3Di:
DDWPDDPFPQDQQFDDDDPDDTDTDTWGKDKFKWKFFWDQDVVVPDTDFPPDGHGPDDTDTQAGDKDWDWDDDPFKIWIKIFGHNDPPGPHGQKIKIWIAGDDDPPDDCLQRRQWIKIKMKHDLDDERIWMKMFMDIPDDPVQWDWDDDVLADTDIDHDDDDPHPDGDIDTQDGFYDHDPPVCVVVVRGRRDSDIDIDMDIGGDYDLQSCLLHVLVNSCCVVDPDDDDDDDDDDDDPPPPDDPDDDDDDSQKDWPFWDQQQDDADLDLVVRVVCVVVVPPPVPGRPSQKIKTWMDGRHDQPSHPPSNDDDDDDVCSVCVVVADWDDKFWDDPVRRHGDPPVDPDDDDITIIMIGHDDDPDPDPPDD

Organism: Aquarana catesbeiana (NCBI:txid8400)

Sequence (366 aa):
MAAISDFYQDFDIVTSKSDTKERNYTMQMTQEFLEYHPNGDSGAGPISDNYMFTPNGSAFPVSKSVGLEIITGKLVTEIRQFFYSDVRAESYSYRIISRLYNTPDGYDKSLLCRHIEQQYRVGPLELNREAVIRTQTNLRTNKRIFTDNNGYQMQIRDFKTYDNNTVARIMLHRRLWNNLEWDLNYNLTLNDTSVVRPTLWLMIGSKTVTSSLYQRMGLSLEHRPLVMFIPFKGTSATEKMPSVPIVLPPNIHLQILSVPGWSYSSNHTEHIHNLYKGDRQKTAADFHRVLLRIQHLYEADEDPVLSKPASVNLKAFLVHLKMFKTITWFSLAGLFQHFSAIHSLFIRLLAVVEISTYLTYTPNDT

pLDDT: mean 77.07, std 19.08, range [28.89, 98.38]

Radius of gyration: 26.41 Å; chains: 1; bounding box: 67×59×69 Å

Secondary structure (DSSP, 8-state):
---SS-----EEEE---SSS-PPEEEE-EEEEEEEEPBP--TTTSSPP-SS---BSSS-EES-SEEEEEEEE-SSEEEEEEEEESSTT-S--SEEEEEEEE---TTS--TTTTSSEEEEEEE-PPPSSEEEEEEEEE----TTEEEEEETTTEEEEEEPP--TT--S-EEEEEEEB----TTGGGTT--B-----B--EEEE--S-HHHHHHHHHHHHHHHHSPPPP------SS-------SS-----TTEEEEEEE-------S-HHHHHHHHHTT--------TTEEEEEEEE-SPTTSSTTTTS-----HHHHTGGG--EEEEEEE-TTS--B-GGG-----SEEEEEEEESS---------